Protein AF-A0A6V7H309-F1 (afdb_monomer_lite)

Organism: NCBI:txid395501

Structure (mmCIF, N/CA/C/O backbone):
data_AF-A0A6V7H309-F1
#
_entry.id   AF-A0A6V7H309-F1
#
loop_
_atom_site.group_PDB
_atom_site.id
_atom_site.type_symbol
_atom_site.label_atom_id
_atom_site.label_alt_id
_atom_site.label_comp_id
_atom_site.label_asym_id
_atom_site.label_entity_id
_atom_site.label_seq_id
_atom_site.pdbx_PDB_ins_code
_atom_site.Cartn_x
_atom_site.Cartn_y
_atom_site.Cartn_z
_atom_site.occupancy
_atom_site.B_iso_or_equiv
_atom_site.auth_seq_id
_atom_site.auth_comp_id
_atom_site.auth_asym_id
_atom_site.auth_atom_id
_atom_site.pdbx_PDB_model_num
ATOM 1 N N . PHE A 1 1 ? 20.036 13.514 -54.370 1.00 60.44 1 PHE A N 1
ATOM 2 C CA . PHE A 1 1 ? 20.974 14.258 -55.240 1.00 60.44 1 PHE A CA 1
ATOM 3 C C . PHE A 1 1 ? 22.332 14.553 -54.588 1.00 60.44 1 PHE A C 1
ATOM 5 O O . PHE A 1 1 ? 23.313 13.973 -55.030 1.00 60.44 1 PHE A O 1
ATOM 12 N N . ARG A 1 2 ? 22.436 15.350 -53.506 1.00 69.00 2 ARG A N 1
ATOM 13 C CA . ARG A 1 2 ? 23.743 15.706 -52.884 1.00 69.00 2 ARG A CA 1
ATOM 14 C C . ARG A 1 2 ? 24.614 14.514 -52.443 1.00 69.00 2 ARG A C 1
ATOM 16 O O . ARG A 1 2 ? 25.827 14.565 -52.598 1.00 69.00 2 ARG A O 1
ATOM 23 N N . VAL A 1 3 ? 24.010 13.443 -51.922 1.00 71.19 3 VAL A N 1
ATOM 24 C CA . VAL A 1 3 ? 24.738 12.233 -51.481 1.00 71.19 3 VAL A CA 1
ATOM 25 C C . VAL A 1 3 ? 25.341 11.461 -52.661 1.00 71.19 3 VAL A C 1
ATOM 27 O O . VAL A 1 3 ? 26.469 10.991 -52.573 1.00 71.19 3 VAL A O 1
ATOM 30 N N . PHE A 1 4 ? 24.613 11.379 -53.776 1.00 74.81 4 PHE A N 1
ATOM 31 C CA . PHE A 1 4 ? 25.066 10.703 -54.994 1.00 74.81 4 PHE A CA 1
ATOM 32 C C . PHE A 1 4 ? 26.250 11.436 -55.633 1.00 74.81 4 PHE A C 1
ATOM 34 O O . PHE A 1 4 ? 27.271 10.822 -55.920 1.00 74.81 4 PHE A O 1
ATOM 41 N N . VAL A 1 5 ? 26.149 12.765 -55.751 1.00 80.38 5 VAL A N 1
ATOM 42 C CA . VAL A 1 5 ? 27.232 13.609 -56.276 1.00 80.38 5 VAL A CA 1
ATOM 43 C C . VAL A 1 5 ? 28.487 13.484 -55.411 1.00 80.38 5 VAL A C 1
ATOM 45 O O . VAL A 1 5 ? 29.554 13.208 -55.941 1.00 80.38 5 VAL A O 1
ATOM 48 N N . ARG A 1 6 ? 28.360 13.576 -54.077 1.00 78.62 6 ARG A N 1
ATOM 49 C CA . ARG A 1 6 ? 29.501 13.406 -53.158 1.00 78.62 6 ARG A CA 1
ATOM 50 C C . ARG A 1 6 ? 30.182 12.049 -53.313 1.00 78.62 6 ARG A C 1
ATOM 52 O O . ARG A 1 6 ? 31.403 12.003 -53.371 1.00 78.62 6 ARG A O 1
ATOM 59 N N . LYS A 1 7 ? 29.401 10.968 -53.404 1.00 81.75 7 LYS A N 1
ATOM 60 C CA . LYS A 1 7 ? 29.935 9.613 -53.576 1.00 81.75 7 LYS A CA 1
ATOM 61 C C . LYS A 1 7 ? 30.723 9.482 -54.882 1.00 81.75 7 LYS A C 1
ATOM 63 O O . LYS A 1 7 ? 31.825 8.943 -54.872 1.00 81.75 7 LYS A O 1
ATOM 68 N N . ASN A 1 8 ? 30.193 10.011 -55.982 1.00 84.12 8 ASN A N 1
ATOM 69 C CA . ASN A 1 8 ? 30.884 9.961 -57.268 1.00 84.12 8 ASN A CA 1
ATOM 70 C C . ASN A 1 8 ? 32.160 10.809 -57.258 1.00 84.12 8 ASN A C 1
ATOM 72 O O . ASN A 1 8 ? 33.195 10.331 -57.700 1.00 84.12 8 ASN A O 1
ATOM 76 N N . THR A 1 9 ? 32.135 12.011 -56.675 1.00 87.50 9 THR A N 1
ATOM 77 C CA . THR A 1 9 ? 33.344 12.837 -56.528 1.00 87.50 9 THR A CA 1
ATOM 78 C C . THR A 1 9 ? 34.428 12.130 -55.712 1.00 87.50 9 THR A C 1
ATOM 80 O O . THR A 1 9 ? 35.600 12.204 -56.067 1.00 87.50 9 THR A O 1
ATOM 83 N N . THR A 1 10 ? 34.062 11.420 -54.640 1.00 86.50 10 THR A N 1
ATOM 84 C CA . THR A 1 10 ? 35.040 10.663 -53.842 1.00 86.50 10 THR A CA 1
ATOM 85 C C . THR A 1 10 ? 35.621 9.464 -54.583 1.00 86.50 10 THR A C 1
ATOM 87 O O . THR A 1 10 ? 36.799 9.183 -54.407 1.00 86.50 10 THR A O 1
ATOM 90 N N . ILE A 1 11 ? 34.824 8.778 -55.411 1.00 90.25 11 ILE A N 1
ATOM 91 C CA . ILE A 1 11 ? 35.303 7.648 -56.222 1.00 90.25 11 ILE A CA 1
ATOM 92 C C . ILE A 1 11 ? 36.305 8.148 -57.261 1.00 90.25 11 ILE A C 1
ATOM 94 O O . ILE A 1 11 ? 37.428 7.666 -57.292 1.00 90.25 11 ILE A O 1
ATOM 98 N N . MET A 1 12 ? 35.937 9.183 -58.019 1.00 91.56 12 MET A N 1
ATOM 99 C CA . MET A 1 12 ? 36.809 9.762 -59.045 1.00 91.56 12 MET A CA 1
ATOM 100 C C . MET A 1 12 ? 38.125 10.281 -58.451 1.00 91.56 12 MET A C 1
ATOM 102 O O . MET A 1 12 ? 39.183 10.108 -59.041 1.00 91.56 12 MET A O 1
ATOM 106 N N . ARG A 1 13 ? 38.085 10.889 -57.256 1.00 92.75 13 ARG A N 1
ATOM 107 C CA . ARG A 1 13 ? 39.305 11.322 -56.560 1.00 92.75 13 ARG A CA 1
ATOM 108 C C . ARG A 1 13 ? 40.204 10.140 -56.184 1.00 92.75 13 ARG A C 1
ATOM 110 O O . ARG A 1 13 ? 41.407 10.238 -56.372 1.00 92.75 13 ARG A O 1
ATOM 117 N N . ALA A 1 14 ? 39.627 9.057 -55.667 1.00 90.75 14 ALA A N 1
ATOM 118 C CA . ALA A 1 14 ? 40.389 7.864 -55.310 1.00 90.75 14 ALA A CA 1
ATOM 119 C C . ALA A 1 14 ? 41.013 7.186 -56.542 1.00 90.75 14 ALA A C 1
ATOM 121 O O . ALA A 1 14 ? 42.128 6.691 -56.458 1.00 90.75 14 ALA A O 1
ATOM 122 N N . GLU A 1 15 ? 40.315 7.186 -57.682 1.00 92.44 15 GLU A N 1
ATOM 123 C CA . GLU A 1 15 ? 40.843 6.664 -58.951 1.00 92.44 15 GLU A CA 1
ATOM 124 C C . GLU A 1 15 ? 42.018 7.502 -59.471 1.00 92.44 15 GLU A C 1
ATOM 126 O O . GLU A 1 15 ? 43.024 6.944 -59.895 1.00 92.44 15 GLU A O 1
ATOM 131 N N . ILE A 1 16 ? 41.928 8.835 -59.397 1.00 94.00 16 ILE A N 1
ATOM 132 C CA . ILE A 1 16 ? 43.041 9.722 -59.771 1.00 94.00 16 IL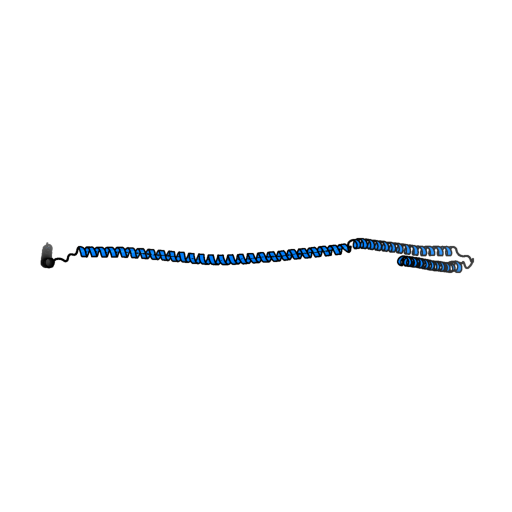E A CA 1
ATOM 133 C C . ILE A 1 16 ? 44.259 9.469 -58.874 1.00 94.00 16 ILE A C 1
ATOM 135 O O . ILE A 1 16 ? 45.354 9.274 -59.389 1.00 94.00 16 ILE A O 1
ATOM 139 N N . GLU A 1 17 ? 44.061 9.405 -57.555 1.00 92.12 17 GLU A N 1
ATOM 140 C CA . GLU A 1 17 ? 45.136 9.139 -56.588 1.00 92.12 17 GLU A CA 1
ATOM 141 C C . GLU A 1 17 ? 45.799 7.770 -56.832 1.00 92.12 17 GLU A C 1
ATOM 143 O O . GLU A 1 17 ? 47.019 7.645 -56.776 1.00 92.12 17 GLU A O 1
ATOM 148 N N . GLU A 1 18 ? 45.018 6.741 -57.176 1.00 91.88 18 GLU A N 1
ATOM 149 C CA . GLU A 1 18 ? 45.552 5.422 -57.537 1.00 91.88 18 GLU A CA 1
ATOM 150 C C . GLU A 1 18 ? 46.419 5.471 -58.805 1.00 91.88 18 GLU A C 1
ATOM 152 O O . GLU A 1 18 ? 47.484 4.852 -58.859 1.00 91.88 18 GLU A O 1
ATOM 157 N N . ILE A 1 19 ? 45.973 6.211 -59.824 1.00 93.56 19 ILE A N 1
ATOM 158 C CA . ILE A 1 19 ? 46.716 6.386 -61.075 1.00 93.56 19 ILE A CA 1
ATOM 159 C C . ILE A 1 19 ? 48.018 7.152 -60.822 1.00 93.56 19 ILE A C 1
ATOM 161 O O . ILE A 1 19 ? 49.057 6.748 -61.340 1.00 93.56 19 ILE A O 1
ATOM 165 N N . GLU A 1 20 ? 47.985 8.214 -60.017 1.00 94.00 20 GLU A N 1
ATOM 166 C CA . GLU A 1 20 ? 49.172 8.994 -59.644 1.00 94.00 20 GLU A CA 1
ATOM 167 C C . GLU A 1 20 ? 50.211 8.128 -58.921 1.00 94.00 20 GLU A C 1
ATOM 169 O O . GLU A 1 20 ? 51.381 8.126 -59.307 1.00 94.00 20 GLU A O 1
ATOM 174 N N . ILE A 1 21 ? 49.779 7.326 -57.941 1.00 90.25 21 ILE A N 1
ATOM 175 C CA . ILE A 1 21 ? 50.656 6.381 -57.235 1.00 90.25 21 ILE A CA 1
ATOM 176 C C . ILE A 1 21 ? 51.258 5.377 -58.220 1.00 90.25 21 ILE A C 1
ATOM 178 O O . ILE A 1 21 ? 52.469 5.174 -58.224 1.00 90.25 21 ILE A O 1
ATOM 182 N N . ARG A 1 22 ? 50.442 4.793 -59.106 1.00 90.94 22 ARG A N 1
ATOM 183 C CA . ARG A 1 22 ? 50.919 3.815 -60.094 1.00 90.94 22 ARG A CA 1
ATOM 184 C C . ARG A 1 22 ? 51.949 4.416 -61.050 1.00 90.94 22 ARG A C 1
ATOM 186 O O . ARG A 1 22 ? 52.911 3.742 -61.405 1.00 90.94 22 ARG A O 1
ATOM 193 N N . ILE A 1 23 ? 51.746 5.658 -61.489 1.00 93.31 23 ILE A N 1
ATOM 194 C CA . ILE A 1 23 ? 52.705 6.361 -62.348 1.00 93.31 23 ILE A CA 1
ATOM 195 C C . ILE A 1 23 ? 54.030 6.559 -61.604 1.00 93.31 23 ILE A C 1
ATOM 197 O O . ILE A 1 23 ? 55.074 6.274 -62.188 1.00 93.31 23 ILE A O 1
ATOM 201 N N . SER A 1 24 ? 53.991 6.985 -60.335 1.00 93.62 24 SER A N 1
ATOM 202 C CA . SER A 1 24 ? 55.195 7.136 -59.503 1.00 93.62 24 SER A CA 1
ATOM 203 C C . SER A 1 24 ? 55.935 5.808 -59.341 1.00 93.62 24 SER A C 1
ATOM 205 O O . SER A 1 24 ? 57.115 5.731 -59.656 1.00 93.62 24 SER A O 1
ATOM 207 N N . GLU A 1 25 ? 55.235 4.734 -58.963 1.00 88.25 25 GLU A N 1
ATOM 208 C CA . GLU A 1 25 ? 55.833 3.406 -58.751 1.00 88.25 25 GLU A CA 1
ATOM 209 C C . GLU A 1 25 ? 56.483 2.845 -60.026 1.00 88.25 25 GLU A C 1
ATOM 211 O O . GLU A 1 25 ? 57.574 2.274 -59.981 1.00 88.25 25 GLU A O 1
ATOM 216 N N . VAL A 1 26 ? 55.830 3.010 -61.183 1.00 90.00 26 VAL A N 1
ATOM 217 C CA . VAL A 1 26 ? 56.379 2.585 -62.481 1.00 90.00 26 VAL A CA 1
ATOM 218 C C . VAL A 1 26 ? 57.597 3.421 -62.858 1.00 90.00 26 VAL A C 1
ATOM 220 O O . VAL A 1 26 ? 58.558 2.884 -63.408 1.00 90.00 26 VAL A O 1
ATOM 223 N N . HIS A 1 27 ? 57.564 4.723 -62.581 1.00 93.75 27 HIS A N 1
ATOM 224 C CA . HIS A 1 27 ? 58.679 5.612 -62.863 1.00 93.75 27 HIS A CA 1
ATOM 225 C C . HIS A 1 27 ? 59.898 5.280 -61.998 1.00 93.75 27 HIS A C 1
ATOM 227 O O . HIS A 1 27 ? 60.975 5.092 -62.557 1.00 93.75 27 HIS A O 1
ATOM 233 N N . GLU A 1 28 ? 59.708 5.112 -60.688 1.00 90.38 28 GLU A N 1
ATOM 234 C CA . GLU A 1 28 ? 60.744 4.689 -59.738 1.00 90.38 28 GLU A CA 1
ATOM 235 C C . GLU A 1 28 ? 61.339 3.334 -60.144 1.00 90.38 28 GLU A C 1
ATOM 237 O O . GLU A 1 28 ? 62.552 3.208 -60.280 1.00 90.38 28 GLU A O 1
ATOM 242 N N . SER A 1 29 ? 60.490 2.349 -60.463 1.00 87.44 29 SER A N 1
ATOM 243 C CA . SER A 1 29 ? 60.946 1.023 -60.914 1.00 87.44 29 SER A CA 1
ATOM 244 C C . SER A 1 29 ? 61.747 1.090 -62.220 1.00 87.44 29 SER A C 1
ATOM 246 O O . SER A 1 29 ? 62.648 0.282 -62.443 1.00 87.44 29 SER A O 1
ATOM 248 N N . ARG A 1 30 ? 61.411 2.029 -63.117 1.00 89.88 30 ARG A N 1
ATOM 249 C CA . ARG A 1 30 ? 62.151 2.244 -64.367 1.00 89.88 30 ARG A CA 1
ATOM 250 C C . ARG A 1 30 ? 63.528 2.837 -64.090 1.00 89.88 30 ARG A C 1
ATOM 252 O O . ARG A 1 30 ? 64.497 2.362 -64.668 1.00 89.88 30 ARG A O 1
ATOM 259 N N . GLU A 1 31 ? 63.609 3.857 -63.241 1.00 91.88 31 GLU A N 1
ATOM 260 C CA . GLU A 1 31 ? 64.881 4.493 -62.879 1.00 91.88 31 GLU A CA 1
ATOM 261 C C . GLU A 1 31 ? 65.807 3.521 -62.140 1.00 91.88 31 GLU A C 1
ATOM 263 O O . GLU A 1 31 ? 66.992 3.443 -62.456 1.00 91.88 31 GLU A O 1
ATOM 268 N N . GLU A 1 32 ? 65.259 2.716 -61.227 1.00 88.88 32 GLU A N 1
ATOM 269 C CA . GLU A 1 32 ? 65.993 1.659 -60.526 1.00 88.88 32 GLU A CA 1
ATOM 270 C C . GLU A 1 32 ? 66.528 0.610 -61.513 1.00 88.88 32 GLU A C 1
ATOM 272 O O . GLU A 1 32 ? 67.705 0.257 -61.469 1.00 88.88 32 GLU A O 1
ATOM 277 N N . PHE A 1 33 ? 65.713 0.183 -62.486 1.00 89.44 33 PHE A N 1
ATOM 278 C CA . PHE A 1 33 ? 66.155 -0.737 -63.537 1.00 89.44 33 PHE A CA 1
ATOM 279 C C . PHE A 1 33 ? 67.253 -0.136 -64.429 1.00 89.44 33 PHE A C 1
ATOM 281 O O . PHE A 1 33 ? 68.248 -0.798 -64.734 1.00 89.44 33 PHE A O 1
ATOM 288 N N . GLU A 1 34 ? 67.085 1.113 -64.867 1.00 89.00 34 GLU A N 1
ATOM 289 C CA . GLU A 1 34 ? 68.082 1.819 -65.676 1.00 89.00 34 GLU A CA 1
ATOM 290 C C . GLU A 1 34 ? 69.411 1.942 -64.916 1.00 89.00 34 GLU A C 1
ATOM 292 O O . GLU A 1 34 ? 70.467 1.626 -65.468 1.00 89.00 34 GLU A O 1
ATOM 297 N N . SER A 1 35 ? 69.368 2.298 -63.631 1.00 88.56 35 SER A N 1
ATOM 298 C CA . SER A 1 35 ? 70.558 2.378 -62.784 1.00 88.56 35 SER A CA 1
ATOM 299 C C . SER A 1 35 ? 71.205 1.001 -62.587 1.00 88.56 35 SER A C 1
ATOM 301 O O . SER A 1 35 ? 72.324 0.765 -63.046 1.00 88.56 35 SER A O 1
ATOM 303 N N . GLU A 1 36 ? 70.502 0.050 -61.972 1.00 85.81 36 GLU A N 1
ATOM 304 C CA . GLU A 1 36 ? 71.091 -1.206 -61.492 1.00 85.81 36 GLU A CA 1
ATOM 305 C C . GLU A 1 36 ? 71.416 -2.214 -62.604 1.00 85.81 36 GLU A C 1
ATOM 307 O O . GLU A 1 36 ? 72.359 -3.003 -62.487 1.00 85.81 36 GLU A O 1
ATOM 312 N N . VAL A 1 37 ? 70.630 -2.224 -63.685 1.00 85.94 37 VAL A N 1
ATOM 313 C CA . VAL A 1 37 ? 70.738 -3.237 -64.746 1.00 85.94 37 VAL A CA 1
ATOM 314 C C . VAL A 1 37 ? 71.408 -2.674 -65.995 1.00 85.94 37 VAL A C 1
ATOM 316 O O . VAL A 1 37 ? 72.263 -3.347 -66.573 1.00 85.94 37 VAL A O 1
ATOM 319 N N . VAL A 1 38 ? 71.048 -1.459 -66.418 1.00 84.56 38 VAL A N 1
ATOM 320 C CA . VAL A 1 38 ? 71.543 -0.883 -67.681 1.00 84.56 38 VAL A CA 1
ATOM 321 C C . VAL A 1 38 ? 72.872 -0.154 -67.498 1.00 84.56 38 VAL A C 1
ATOM 323 O O . VAL A 1 38 ? 73.733 -0.281 -68.365 1.00 84.56 38 VAL A O 1
ATOM 326 N N . THR A 1 39 ? 73.072 0.576 -66.395 1.00 84.44 39 THR A N 1
ATOM 327 C CA . THR A 1 39 ? 74.346 1.280 -66.153 1.00 84.44 39 THR A CA 1
ATOM 328 C C . THR A 1 39 ? 75.341 0.446 -65.346 1.00 84.44 39 THR A C 1
ATOM 330 O O . THR A 1 39 ? 76.475 0.264 -65.783 1.00 84.44 39 THR A O 1
ATOM 333 N N . GLU A 1 40 ? 74.922 -0.129 -64.216 1.00 83.69 40 GLU A N 1
ATOM 334 C CA . GLU A 1 40 ? 75.802 -0.896 -63.318 1.00 83.69 40 GLU A CA 1
ATOM 335 C C . GLU A 1 40 ? 75.889 -2.391 -63.667 1.00 83.69 40 GLU A C 1
ATOM 337 O O . GLU A 1 40 ? 76.810 -3.091 -63.238 1.00 83.69 40 GLU A O 1
ATOM 342 N N . GLY A 1 41 ? 74.927 -2.904 -64.440 1.00 81.88 41 GLY A N 1
ATOM 343 C CA . GLY A 1 41 ? 74.818 -4.323 -64.786 1.00 81.88 41 GLY A CA 1
ATOM 344 C C . GLY A 1 41 ? 75.608 -4.752 -66.026 1.00 81.88 41 GLY A C 1
ATOM 345 O O . GLY A 1 41 ? 75.575 -5.935 -66.390 1.00 81.88 41 GLY A O 1
ATOM 346 N N . VAL A 1 42 ? 76.304 -3.816 -66.678 1.00 84.50 42 VAL A N 1
ATOM 347 C CA . VAL A 1 42 ? 77.125 -4.059 -67.869 1.00 84.50 42 VAL A CA 1
ATOM 348 C C . VAL A 1 42 ? 78.506 -4.556 -67.463 1.00 84.50 42 VAL A C 1
ATOM 350 O O . VAL A 1 42 ? 79.189 -3.949 -66.643 1.00 84.50 42 VAL A O 1
ATOM 353 N N . ASP A 1 43 ? 78.940 -5.659 -68.065 1.00 79.81 43 ASP A N 1
ATOM 354 C CA . ASP A 1 43 ? 80.295 -6.167 -67.888 1.00 79.81 43 ASP A CA 1
ATOM 355 C C . ASP A 1 43 ? 81.317 -5.174 -68.486 1.00 79.81 43 ASP A C 1
ATOM 357 O O . ASP A 1 43 ? 81.261 -4.909 -69.694 1.00 79.81 43 ASP A O 1
ATOM 361 N N . PRO A 1 44 ? 82.270 -4.645 -67.690 1.00 77.12 44 PRO A N 1
ATOM 362 C CA . PRO A 1 44 ? 83.255 -3.664 -68.149 1.00 77.12 44 PRO A CA 1
ATOM 363 C C . PRO A 1 44 ? 84.109 -4.130 -69.335 1.00 77.12 44 PRO A C 1
ATOM 365 O O . PRO A 1 44 ? 84.668 -3.299 -70.047 1.00 77.12 44 PRO A O 1
ATOM 368 N N . ILE A 1 45 ? 84.236 -5.447 -69.537 1.00 74.31 45 ILE A N 1
ATOM 369 C CA . ILE A 1 45 ? 85.086 -6.033 -70.581 1.00 74.31 45 ILE A CA 1
ATOM 370 C C . ILE A 1 45 ? 84.289 -6.298 -71.862 1.00 74.31 45 ILE A C 1
ATOM 372 O O . ILE A 1 45 ? 84.761 -5.996 -72.958 1.00 74.31 45 ILE A O 1
ATOM 376 N N . THR A 1 46 ? 83.089 -6.877 -71.751 1.00 78.50 46 THR A N 1
ATOM 377 C CA . THR A 1 46 ? 82.289 -7.279 -72.922 1.00 78.50 46 THR A CA 1
ATOM 378 C C . THR A 1 46 ? 81.251 -6.246 -73.353 1.00 78.50 46 THR A C 1
ATOM 380 O O . THR A 1 46 ? 80.698 -6.372 -74.447 1.00 78.50 46 THR A O 1
ATOM 383 N N . GLY A 1 47 ? 80.968 -5.239 -72.519 1.00 78.31 47 GLY A N 1
ATOM 384 C CA . GLY A 1 47 ? 79.957 -4.214 -72.783 1.00 78.31 47 GLY A CA 1
ATOM 385 C C . GLY A 1 47 ? 78.526 -4.760 -72.844 1.00 78.31 47 GLY A C 1
ATOM 386 O O . GLY A 1 47 ? 77.623 -4.068 -73.310 1.00 78.31 47 GLY A O 1
ATOM 387 N N . LYS A 1 48 ? 78.301 -6.008 -72.407 1.00 84.94 48 LYS A N 1
ATOM 388 C CA . LYS A 1 48 ? 76.991 -6.671 -72.394 1.00 84.94 48 LYS A CA 1
ATOM 389 C C . LYS A 1 48 ? 76.421 -6.707 -70.982 1.00 84.94 48 LYS A C 1
ATOM 391 O O . LYS A 1 48 ? 77.159 -6.855 -70.013 1.00 84.94 48 LYS A O 1
ATOM 396 N N . ILE A 1 49 ? 75.098 -6.628 -70.877 1.00 83.25 49 ILE A N 1
ATOM 397 C CA . ILE A 1 49 ? 74.389 -6.773 -69.602 1.00 83.25 49 ILE A CA 1
ATOM 398 C C . ILE A 1 49 ? 74.460 -8.235 -69.149 1.00 83.25 49 ILE A C 1
ATOM 400 O O . ILE A 1 49 ? 74.144 -9.152 -69.913 1.00 83.25 49 ILE A O 1
ATOM 404 N N . LEU A 1 50 ? 74.856 -8.452 -67.896 1.00 84.56 50 LEU A N 1
ATOM 405 C CA . LEU A 1 50 ? 74.900 -9.781 -67.293 1.00 84.56 50 LEU A CA 1
ATOM 406 C C . LEU A 1 50 ? 73.480 -10.286 -67.007 1.00 84.56 50 LEU A C 1
ATOM 408 O O . LEU A 1 50 ? 72.704 -9.640 -66.304 1.00 84.56 50 LEU A O 1
ATOM 412 N N . ALA A 1 51 ? 73.157 -11.491 -67.482 1.00 85.38 51 ALA A N 1
ATOM 413 C CA . ALA A 1 51 ? 71.845 -12.105 -67.256 1.00 85.38 51 ALA A CA 1
ATOM 414 C C . ALA A 1 51 ? 71.507 -12.264 -65.759 1.00 85.38 51 ALA A C 1
ATOM 416 O O . ALA A 1 51 ? 70.348 -12.136 -65.372 1.00 85.38 51 ALA A O 1
ATOM 417 N N . GLU A 1 52 ? 72.516 -12.482 -64.907 1.00 85.50 52 GLU A N 1
ATOM 418 C CA . GLU A 1 52 ? 72.345 -12.581 -63.452 1.00 85.50 52 GLU A CA 1
ATOM 419 C C . GLU A 1 52 ? 71.812 -11.278 -62.834 1.00 85.50 52 GLU A C 1
ATOM 421 O O . GLU A 1 52 ? 70.986 -11.323 -61.925 1.00 85.50 52 GLU A O 1
ATOM 426 N N . ARG A 1 53 ? 72.231 -10.112 -63.347 1.00 85.50 53 ARG A N 1
ATOM 427 C CA . ARG A 1 53 ? 71.771 -8.803 -62.851 1.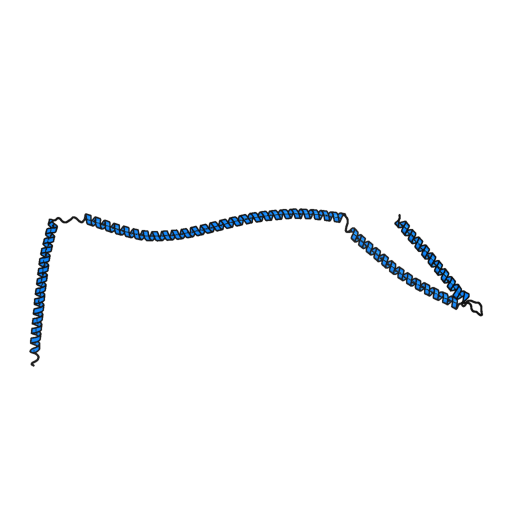00 85.50 53 ARG A CA 1
ATOM 428 C C . ARG A 1 53 ? 70.297 -8.578 -63.167 1.00 85.50 53 ARG A C 1
ATOM 430 O O . ARG A 1 53 ? 69.538 -8.204 -62.280 1.00 85.50 53 ARG A O 1
ATOM 437 N N . VAL A 1 54 ? 69.884 -8.910 -64.391 1.00 87.06 54 VAL A N 1
ATOM 438 C CA . VAL A 1 54 ? 68.473 -8.875 -64.808 1.00 87.06 54 VAL A CA 1
ATOM 439 C C . VAL A 1 54 ? 67.632 -9.829 -63.953 1.00 87.06 54 VAL A C 1
ATOM 441 O O . VAL A 1 54 ? 66.565 -9.458 -63.473 1.00 87.06 54 VAL A O 1
ATOM 444 N N . MET A 1 55 ? 68.118 -11.055 -63.734 1.00 89.00 55 MET A N 1
ATOM 445 C CA . MET A 1 55 ? 67.406 -12.067 -62.950 1.00 89.00 55 MET A CA 1
ATOM 446 C C . MET A 1 55 ? 67.237 -11.639 -61.489 1.00 89.00 55 MET A C 1
ATOM 448 O O . MET A 1 55 ? 66.135 -11.727 -60.955 1.00 89.00 55 MET A O 1
ATOM 452 N N . ARG A 1 56 ? 68.296 -11.104 -60.869 1.00 89.56 56 ARG A N 1
ATOM 453 C CA . ARG A 1 56 ? 68.265 -10.610 -59.488 1.00 89.56 56 ARG A CA 1
ATOM 454 C C . ARG A 1 56 ? 67.289 -9.445 -59.314 1.00 89.56 56 ARG A C 1
ATOM 456 O O . ARG A 1 56 ? 66.524 -9.453 -58.355 1.00 89.56 56 ARG A O 1
ATOM 463 N N . PHE A 1 57 ? 67.279 -8.493 -60.250 1.00 89.56 57 PHE A N 1
ATOM 464 C CA . PHE A 1 57 ? 66.323 -7.384 -60.240 1.00 89.56 57 PHE A CA 1
ATOM 465 C C . PHE A 1 57 ? 64.875 -7.891 -60.308 1.00 89.56 57 PHE A C 1
ATOM 467 O O . PHE A 1 57 ? 64.036 -7.504 -59.499 1.00 89.56 57 PHE A O 1
ATOM 474 N N . ILE A 1 58 ? 64.581 -8.824 -61.223 1.00 89.44 58 ILE A N 1
ATOM 475 C CA . ILE A 1 58 ? 63.239 -9.414 -61.350 1.00 89.44 58 ILE A CA 1
ATOM 476 C C . ILE A 1 58 ? 62.839 -10.165 -60.072 1.00 89.44 58 ILE A C 1
ATOM 478 O O . ILE A 1 58 ? 61.696 -10.053 -59.629 1.00 89.44 58 ILE A O 1
ATOM 482 N N . GLU A 1 59 ? 63.751 -10.926 -59.463 1.00 92.31 59 GLU A N 1
ATOM 483 C CA . GLU A 1 59 ? 63.484 -11.641 -58.211 1.00 92.31 59 GLU A CA 1
ATOM 484 C C . GLU A 1 59 ? 63.166 -10.693 -57.051 1.00 92.31 59 GLU A C 1
ATOM 486 O O . GLU A 1 59 ? 62.211 -10.935 -56.307 1.00 92.31 59 GLU A O 1
ATOM 491 N N . GLU A 1 60 ? 63.929 -9.611 -56.899 1.00 90.19 60 GLU A N 1
ATOM 492 C CA . GLU A 1 60 ? 63.714 -8.636 -55.829 1.00 90.19 60 GLU A CA 1
ATOM 493 C C . GLU A 1 60 ? 62.432 -7.824 -56.058 1.00 90.19 60 GLU A C 1
ATOM 495 O O . GLU A 1 60 ? 61.619 -7.671 -55.140 1.00 90.19 60 GLU A O 1
ATOM 500 N N . TRP A 1 61 ? 62.157 -7.435 -57.306 1.00 89.25 61 TRP A N 1
ATOM 501 C CA . TRP A 1 61 ? 60.892 -6.812 -57.694 1.00 89.25 61 TRP A CA 1
ATOM 502 C C . TRP A 1 61 ? 59.692 -7.718 -57.375 1.00 89.25 61 TRP A C 1
ATOM 504 O O . TRP A 1 61 ? 58.718 -7.279 -56.755 1.00 89.25 61 TRP A O 1
ATOM 514 N N . LEU A 1 62 ? 59.772 -9.016 -57.698 1.00 91.69 62 LEU A N 1
ATOM 515 C CA . LEU A 1 62 ? 58.731 -9.995 -57.363 1.00 91.69 62 LEU A CA 1
ATOM 516 C C . LEU A 1 62 ? 58.552 -10.167 -55.845 1.00 91.69 62 LEU A C 1
ATOM 518 O O . LEU A 1 62 ? 57.418 -10.309 -55.373 1.00 91.69 62 LEU A O 1
ATOM 522 N N . ARG A 1 63 ? 59.635 -10.139 -55.057 1.00 93.81 63 ARG A N 1
ATOM 523 C CA . ARG A 1 63 ? 59.568 -10.189 -53.583 1.00 93.81 63 ARG A CA 1
ATOM 524 C C . ARG A 1 63 ? 58.901 -8.948 -52.999 1.00 93.81 63 ARG A C 1
ATOM 526 O O . ARG A 1 63 ? 58.031 -9.080 -52.127 1.00 93.81 63 ARG A O 1
ATOM 533 N N . SER A 1 64 ? 59.260 -7.764 -53.489 1.00 90.00 64 SER A N 1
ATOM 534 C CA . SER A 1 64 ? 58.646 -6.496 -53.088 1.00 90.00 64 SER A CA 1
ATOM 535 C C . SER A 1 64 ? 57.150 -6.480 -53.427 1.00 90.00 64 SER A C 1
ATOM 537 O O . SER A 1 64 ? 56.307 -6.282 -52.541 1.00 90.00 64 SER A O 1
ATOM 539 N N . ALA A 1 65 ? 56.795 -6.852 -54.662 1.00 89.88 65 ALA A N 1
ATOM 540 C CA . ALA A 1 65 ? 55.411 -6.974 -55.114 1.00 89.88 65 ALA A CA 1
ATOM 541 C C . ALA A 1 65 ? 54.602 -7.962 -54.254 1.00 89.88 65 ALA A C 1
ATOM 543 O O . ALA A 1 65 ? 53.481 -7.659 -53.834 1.00 89.88 65 ALA A O 1
ATOM 544 N N . ASN A 1 66 ? 55.171 -9.124 -53.913 1.00 93.56 66 ASN A N 1
ATOM 545 C CA . ASN A 1 66 ? 54.516 -10.089 -53.027 1.00 93.56 66 ASN A CA 1
ATOM 546 C C . ASN A 1 66 ? 54.306 -9.513 -51.614 1.00 93.56 66 ASN A C 1
ATOM 548 O O . ASN A 1 66 ? 53.235 -9.675 -51.028 1.00 93.56 66 ASN A O 1
ATOM 552 N N . THR A 1 67 ? 55.277 -8.776 -51.072 1.00 93.75 67 THR A N 1
ATOM 553 C CA . THR A 1 67 ? 55.162 -8.126 -49.754 1.00 93.75 67 THR A CA 1
ATOM 554 C C . THR A 1 67 ? 54.033 -7.092 -49.726 1.00 93.75 67 THR A C 1
ATOM 556 O O . THR A 1 67 ? 53.235 -7.047 -48.780 1.00 93.75 67 THR A O 1
ATOM 559 N N . ILE A 1 68 ? 53.916 -6.282 -50.779 1.00 90.06 68 ILE A N 1
ATOM 560 C CA . ILE A 1 68 ? 52.821 -5.321 -50.954 1.00 90.06 68 ILE A CA 1
ATOM 561 C C . ILE A 1 68 ? 51.484 -6.060 -51.077 1.00 90.06 68 ILE A C 1
ATOM 563 O O . ILE A 1 68 ? 50.523 -5.712 -50.385 1.00 90.06 68 ILE A O 1
ATOM 567 N N . LEU A 1 69 ? 51.428 -7.136 -51.865 1.00 93.56 69 LEU A N 1
ATOM 568 C CA . LEU A 1 69 ? 50.228 -7.952 -52.033 1.00 93.56 69 LEU A CA 1
ATOM 569 C C . LEU A 1 69 ? 49.726 -8.526 -50.700 1.00 93.56 69 LEU A C 1
ATOM 571 O O . LEU A 1 69 ? 48.530 -8.435 -50.408 1.00 93.56 69 LEU A O 1
ATOM 575 N N . GLN A 1 70 ? 50.606 -9.084 -49.862 1.00 95.00 70 GLN A N 1
ATOM 576 C CA . GLN A 1 70 ? 50.210 -9.601 -48.545 1.00 95.00 70 GLN A CA 1
ATOM 577 C C . GLN A 1 70 ? 49.670 -8.488 -47.637 1.00 95.00 70 GLN A C 1
ATOM 579 O O . GLN A 1 70 ? 48.640 -8.658 -46.976 1.00 95.00 70 GLN A O 1
ATOM 584 N N . ARG A 1 71 ? 50.305 -7.311 -47.659 1.00 94.56 71 ARG A N 1
ATOM 585 C CA . ARG A 1 71 ? 49.854 -6.130 -46.908 1.00 94.56 71 ARG A CA 1
ATOM 586 C C . ARG A 1 71 ? 48.466 -5.671 -47.356 1.00 94.56 71 ARG A C 1
ATOM 588 O O . ARG A 1 71 ? 47.601 -5.411 -46.516 1.00 94.56 71 ARG A O 1
ATOM 595 N N . LEU A 1 72 ? 48.231 -5.603 -48.667 1.00 92.62 72 LEU A N 1
ATOM 596 C CA . LEU A 1 72 ? 46.935 -5.245 -49.245 1.00 92.62 72 LEU A CA 1
ATOM 597 C C . LEU A 1 72 ? 45.861 -6.282 -48.904 1.00 92.62 72 LEU A C 1
ATOM 599 O O . LEU A 1 72 ? 44.752 -5.905 -48.522 1.00 92.62 72 LEU A O 1
ATOM 603 N N . ARG A 1 73 ? 46.184 -7.580 -48.952 1.00 95.75 73 ARG A N 1
ATOM 604 C CA . ARG A 1 73 ? 45.270 -8.661 -48.545 1.00 95.75 73 ARG A CA 1
ATOM 605 C C . ARG A 1 73 ? 44.831 -8.520 -47.091 1.00 95.75 73 ARG A C 1
ATOM 607 O O . ARG A 1 73 ? 43.629 -8.596 -46.822 1.00 95.75 73 ARG A O 1
ATOM 614 N N . LEU A 1 74 ? 45.769 -8.259 -46.178 1.00 95.94 74 LEU A N 1
ATOM 615 C CA . LEU A 1 74 ? 45.469 -8.054 -44.760 1.00 95.94 74 LEU A CA 1
ATOM 616 C C . LEU A 1 74 ? 44.577 -6.824 -44.549 1.00 95.94 74 LEU A C 1
ATOM 618 O O . LEU A 1 74 ? 43.521 -6.934 -43.926 1.00 95.94 74 LEU A O 1
ATOM 622 N N . LYS A 1 75 ? 44.941 -5.673 -45.135 1.00 95.69 75 LYS A N 1
ATOM 623 C CA . LYS A 1 75 ? 44.117 -4.451 -45.079 1.00 95.69 75 LYS A CA 1
ATOM 624 C C . LYS A 1 75 ? 42.705 -4.703 -45.610 1.00 95.69 75 LYS A C 1
ATOM 626 O O . LYS A 1 75 ? 41.724 -4.320 -44.978 1.00 95.69 75 LYS A O 1
ATOM 631 N N . SER A 1 76 ? 42.592 -5.403 -46.736 1.00 95.06 76 SER A N 1
ATOM 632 C CA . SER A 1 76 ? 41.316 -5.750 -47.360 1.00 95.06 76 SER A CA 1
ATOM 633 C C . SER A 1 76 ? 40.448 -6.636 -46.452 1.00 95.06 76 SER A C 1
ATOM 635 O O . SER A 1 76 ? 39.244 -6.402 -46.324 1.00 95.06 76 SER A O 1
ATOM 637 N N . ALA A 1 77 ? 41.041 -7.622 -45.768 1.00 95.94 77 ALA A N 1
ATOM 638 C CA . ALA A 1 77 ? 40.337 -8.468 -44.802 1.00 95.94 77 ALA A CA 1
ATOM 639 C C . ALA A 1 77 ? 39.826 -7.667 -43.592 1.00 95.94 77 ALA A C 1
ATOM 641 O O . ALA A 1 77 ? 38.649 -7.780 -43.234 1.00 95.94 77 ALA A O 1
ATOM 642 N N . THR A 1 78 ? 40.667 -6.801 -43.023 1.00 96.19 78 THR A N 1
ATOM 643 C CA . THR A 1 78 ? 40.307 -5.923 -41.900 1.00 96.19 78 THR A CA 1
ATOM 644 C C . THR A 1 78 ? 39.179 -4.960 -42.275 1.00 96.19 78 THR A C 1
ATOM 646 O O . THR A 1 78 ? 38.178 -4.866 -41.562 1.00 96.19 78 THR A O 1
ATOM 649 N N . THR A 1 79 ? 39.258 -4.305 -43.438 1.00 96.06 79 THR A N 1
ATOM 650 C CA . THR A 1 79 ? 38.200 -3.398 -43.912 1.00 96.06 79 THR A CA 1
ATOM 651 C C . THR A 1 79 ? 36.880 -4.137 -44.145 1.00 96.06 79 THR A C 1
ATOM 653 O O . THR A 1 79 ? 35.824 -3.646 -43.737 1.00 96.06 79 THR A O 1
ATOM 656 N N . ARG A 1 80 ? 36.905 -5.352 -44.716 1.00 96.50 80 ARG A N 1
ATOM 657 C CA . ARG A 1 80 ? 35.695 -6.189 -44.847 1.00 96.50 80 ARG A CA 1
ATOM 658 C C . ARG A 1 80 ? 35.062 -6.507 -43.491 1.00 96.50 80 ARG A C 1
ATOM 660 O O . ARG A 1 80 ? 33.839 -6.428 -43.360 1.00 96.50 80 ARG A O 1
ATOM 667 N N . MET A 1 81 ? 35.872 -6.828 -42.482 1.00 96.75 81 MET A N 1
ATOM 668 C CA . MET A 1 81 ? 35.392 -7.080 -41.122 1.00 96.75 81 MET A CA 1
ATOM 669 C C . MET A 1 81 ? 34.717 -5.837 -40.522 1.00 96.75 81 MET A C 1
ATOM 671 O O . MET A 1 81 ? 33.611 -5.943 -39.986 1.00 96.75 81 MET A O 1
ATOM 675 N N . HIS A 1 82 ? 35.322 -4.654 -40.662 1.00 96.19 82 HIS A N 1
ATOM 676 C CA . HIS A 1 82 ? 34.723 -3.400 -40.192 1.00 96.19 82 HIS A CA 1
ATOM 677 C C . HIS A 1 82 ? 33.395 -3.091 -40.888 1.00 96.19 82 HIS A C 1
ATOM 679 O O . HIS A 1 82 ? 32.421 -2.756 -40.213 1.00 96.19 82 HIS A O 1
ATOM 685 N N . ILE A 1 83 ? 33.317 -3.275 -42.211 1.00 96.19 83 ILE A N 1
ATOM 686 C CA . ILE A 1 83 ? 32.070 -3.102 -42.971 1.00 96.19 83 ILE A CA 1
ATOM 687 C C . ILE A 1 83 ? 30.986 -4.051 -42.450 1.00 96.19 83 ILE A C 1
ATOM 689 O O . ILE A 1 83 ? 29.849 -3.625 -42.238 1.00 96.19 83 ILE A O 1
ATOM 693 N N . ARG A 1 84 ? 31.317 -5.326 -42.206 1.00 96.62 84 ARG A N 1
ATOM 694 C CA . ARG A 1 84 ? 30.367 -6.305 -41.655 1.00 96.62 84 ARG A CA 1
ATOM 695 C C . ARG A 1 84 ? 29.861 -5.881 -40.275 1.00 96.62 84 ARG A C 1
ATOM 697 O O . ARG A 1 84 ? 28.652 -5.897 -40.053 1.00 96.62 84 ARG A O 1
ATOM 704 N N . LYS A 1 85 ? 30.756 -5.450 -39.381 1.00 96.19 85 LYS A N 1
ATOM 705 C CA . LYS A 1 85 ? 30.398 -4.977 -38.034 1.00 96.19 85 LYS A CA 1
ATOM 706 C C . LYS A 1 85 ? 29.496 -3.742 -38.085 1.00 96.19 85 LYS A C 1
ATOM 708 O O . LYS A 1 85 ? 28.473 -3.712 -37.408 1.00 96.19 85 LYS A O 1
ATOM 713 N N . ALA A 1 86 ? 29.827 -2.760 -38.923 1.00 94.38 86 ALA A N 1
ATOM 714 C CA . ALA A 1 86 ? 29.016 -1.556 -39.097 1.00 94.38 86 ALA A CA 1
ATOM 715 C C . ALA A 1 86 ? 27.618 -1.880 -39.651 1.00 94.38 86 ALA A C 1
ATOM 717 O O . ALA A 1 86 ? 26.620 -1.350 -39.166 1.00 94.38 86 ALA A O 1
ATOM 718 N N . ARG A 1 87 ? 27.524 -2.800 -40.622 1.00 94.00 87 ARG A N 1
ATOM 719 C CA . ARG A 1 87 ? 26.235 -3.278 -41.148 1.00 94.00 87 ARG A CA 1
ATOM 720 C C . ARG A 1 87 ? 25.397 -3.975 -40.078 1.00 94.00 87 ARG A C 1
ATOM 722 O O . ARG A 1 87 ? 24.208 -3.695 -39.986 1.00 94.00 87 ARG A O 1
ATOM 729 N N . GLN A 1 88 ? 26.007 -4.830 -39.258 1.00 94.31 88 GLN A N 1
ATOM 730 C CA . GLN A 1 88 ? 25.310 -5.515 -38.168 1.00 94.31 88 GLN A CA 1
ATOM 731 C C . GLN A 1 88 ? 24.797 -4.530 -37.113 1.00 94.31 88 GLN A C 1
ATOM 733 O O . GLN A 1 88 ? 23.642 -4.617 -36.712 1.00 94.31 88 GLN A O 1
ATOM 738 N N . GLN A 1 89 ? 25.616 -3.557 -36.708 1.00 90.38 89 GLN A N 1
ATOM 739 C CA . GLN A 1 89 ? 25.186 -2.505 -35.783 1.00 90.38 89 GLN A CA 1
ATOM 740 C C . GLN A 1 89 ? 24.028 -1.685 -36.358 1.00 90.38 89 GLN A C 1
ATOM 742 O O . GLN A 1 89 ? 23.087 -1.363 -35.641 1.00 90.38 89 GLN A O 1
ATOM 747 N N . LEU A 1 90 ? 24.068 -1.368 -37.654 1.00 87.81 90 LEU A N 1
ATOM 748 C CA . LEU A 1 90 ? 22.992 -0.642 -38.323 1.00 87.81 90 LEU A CA 1
ATOM 749 C C . LEU A 1 90 ? 21.698 -1.465 -38.400 1.00 87.81 90 LEU A C 1
ATOM 751 O O . LEU A 1 90 ? 20.627 -0.895 -38.227 1.00 87.81 90 LEU A O 1
ATOM 755 N N . ALA A 1 91 ? 21.786 -2.780 -38.618 1.00 87.75 91 ALA A N 1
ATOM 756 C CA . ALA A 1 91 ? 20.632 -3.679 -38.570 1.00 87.75 91 ALA A CA 1
ATOM 757 C C . ALA A 1 91 ? 20.027 -3.741 -37.158 1.00 87.75 91 ALA A C 1
ATOM 759 O O . ALA A 1 91 ? 18.850 -3.446 -36.995 1.00 87.75 91 ALA A O 1
ATOM 760 N N . GLN A 1 92 ? 20.854 -3.972 -36.134 1.00 85.38 92 GLN A N 1
ATOM 761 C CA . GLN A 1 92 ? 20.416 -3.976 -34.733 1.00 85.38 92 GLN A CA 1
ATOM 762 C C . GLN A 1 92 ? 19.760 -2.652 -34.334 1.00 85.38 92 GLN A C 1
ATOM 764 O O . GLN A 1 92 ? 18.718 -2.642 -33.691 1.00 85.38 92 GLN A O 1
ATOM 769 N N . ARG A 1 93 ? 20.340 -1.511 -34.731 1.00 82.44 93 ARG A N 1
ATOM 770 C CA . ARG A 1 93 ? 19.751 -0.195 -34.445 1.00 82.44 93 ARG A CA 1
ATOM 771 C C . ARG A 1 93 ? 18.436 0.046 -35.173 1.00 82.44 93 ARG A C 1
ATOM 773 O O . ARG A 1 93 ? 17.601 0.763 -34.636 1.00 82.44 93 ARG A O 1
ATOM 780 N N . LYS A 1 94 ? 18.255 -0.511 -36.371 1.00 79.06 94 LYS A N 1
ATOM 781 C CA . LYS A 1 94 ? 16.970 -0.456 -37.074 1.00 79.06 94 LYS A CA 1
ATOM 782 C C . LYS A 1 94 ? 15.919 -1.289 -36.351 1.00 79.06 94 LYS A C 1
ATOM 784 O O . LYS A 1 94 ? 14.864 -0.750 -36.075 1.00 79.06 94 LYS A O 1
ATOM 789 N N . GLU A 1 95 ? 16.244 -2.517 -35.954 1.00 75.50 95 GLU A N 1
ATOM 790 C CA . GLU A 1 95 ? 15.342 -3.378 -35.172 1.00 75.50 95 GLU A CA 1
ATOM 791 C C . GLU A 1 95 ? 14.969 -2.743 -33.818 1.00 75.50 95 GLU A C 1
ATOM 793 O O . GLU A 1 95 ? 13.801 -2.705 -33.447 1.00 75.50 95 GLU A O 1
ATOM 798 N N . LEU A 1 96 ? 15.942 -2.161 -33.106 1.00 66.75 96 LEU A N 1
ATOM 799 C CA . LEU A 1 96 ? 15.709 -1.420 -31.856 1.00 66.75 96 LEU A CA 1
ATOM 800 C C . LEU A 1 96 ? 14.895 -0.132 -32.073 1.00 66.75 96 LEU A C 1
ATOM 802 O O . LEU A 1 96 ? 14.074 0.225 -31.233 1.00 66.75 96 LEU A O 1
ATOM 806 N N . GLY A 1 97 ? 15.135 0.580 -33.176 1.00 65.38 97 GLY A N 1
ATOM 807 C CA . GLY A 1 97 ? 14.436 1.821 -33.520 1.00 65.38 97 GLY A CA 1
ATOM 808 C C . GLY A 1 97 ? 13.016 1.604 -34.049 1.00 65.38 97 GLY A C 1
ATOM 809 O O . GLY A 1 97 ? 12.177 2.486 -33.908 1.00 65.38 97 GLY A O 1
ATOM 810 N N . GLU A 1 98 ? 12.731 0.437 -34.621 1.00 62.16 98 GLU A N 1
ATOM 811 C CA . GLU A 1 98 ? 11.400 0.032 -35.088 1.00 62.16 98 GLU A CA 1
ATOM 812 C C . GLU A 1 98 ? 10.475 -0.376 -33.924 1.00 62.16 98 GLU A C 1
ATOM 814 O O . GLU A 1 98 ? 9.255 -0.359 -34.074 1.00 62.16 98 GLU A O 1
ATOM 819 N N . LEU A 1 99 ? 11.042 -0.652 -32.741 1.00 60.16 99 LEU A N 1
ATOM 820 C CA . LEU A 1 99 ? 10.300 -1.035 -31.534 1.00 60.16 99 LEU A CA 1
ATOM 821 C C . LEU A 1 99 ? 9.698 0.152 -30.754 1.00 60.16 99 LEU A C 1
ATOM 823 O O . LEU A 1 99 ? 8.798 -0.057 -29.948 1.00 60.16 99 LEU A O 1
ATOM 827 N N . LEU A 1 100 ? 10.179 1.385 -30.960 1.00 67.81 100 LEU A N 1
ATOM 828 C CA . LEU A 1 100 ? 9.616 2.587 -30.328 1.00 67.81 100 LEU A CA 1
ATOM 829 C C . LEU A 1 100 ? 9.093 3.555 -31.385 1.00 67.81 100 LEU A C 1
ATOM 831 O O . LEU A 1 100 ? 9.779 4.486 -31.815 1.00 67.81 100 LEU A O 1
ATOM 835 N N . ARG A 1 101 ? 7.838 3.356 -31.787 1.00 77.19 101 ARG A N 1
ATOM 836 C CA . ARG A 1 101 ? 7.119 4.306 -32.634 1.00 77.19 101 ARG A CA 1
ATOM 837 C C . ARG A 1 101 ? 6.561 5.437 -31.769 1.00 77.19 101 ARG A C 1
ATOM 839 O O . ARG A 1 101 ? 6.209 5.239 -30.612 1.00 77.19 101 ARG A O 1
ATOM 846 N N . ALA A 1 102 ? 6.390 6.627 -32.350 1.00 79.44 102 ALA A N 1
ATOM 847 C CA . ALA A 1 102 ? 5.707 7.749 -31.687 1.00 79.44 102 ALA A CA 1
ATOM 848 C C . ALA A 1 102 ? 4.336 7.347 -31.095 1.00 79.44 102 ALA A C 1
ATOM 850 O O . ALA A 1 102 ? 3.976 7.778 -30.004 1.00 79.44 102 ALA A O 1
ATOM 851 N N . VAL A 1 103 ? 3.630 6.440 -31.778 1.00 83.38 103 VAL A N 1
ATOM 852 C CA . VAL A 1 103 ? 2.344 5.873 -31.343 1.00 83.38 103 VAL A CA 1
ATOM 853 C C . VAL A 1 103 ? 2.458 5.096 -30.026 1.00 83.38 103 VAL A C 1
ATOM 855 O O . VAL A 1 103 ? 1.522 5.112 -29.235 1.00 83.38 103 VAL A O 1
ATOM 858 N N . ASP A 1 104 ? 3.589 4.445 -29.752 1.00 85.06 104 ASP A N 1
ATOM 859 C CA . ASP A 1 104 ? 3.780 3.688 -28.509 1.00 85.06 104 ASP A CA 1
ATOM 860 C C . ASP A 1 104 ? 3.923 4.634 -27.308 1.00 85.06 104 ASP A C 1
ATOM 862 O O . ASP A 1 104 ? 3.397 4.361 -26.230 1.00 85.06 104 ASP A O 1
ATOM 866 N N . PHE A 1 105 ? 4.551 5.798 -27.506 1.00 87.44 105 PHE A N 1
ATOM 867 C CA . PHE A 1 105 ? 4.604 6.851 -26.489 1.00 87.44 105 PHE A CA 1
ATOM 868 C C . PHE A 1 105 ? 3.236 7.488 -26.241 1.00 87.44 105 PHE A C 1
ATOM 870 O O . PHE A 1 105 ? 2.887 7.772 -25.095 1.00 87.44 105 PHE A O 1
ATOM 877 N N . GLU A 1 106 ? 2.446 7.704 -27.294 1.00 90.88 106 GLU A N 1
ATOM 878 C CA . GLU A 1 106 ? 1.069 8.186 -27.156 1.00 90.88 106 GLU A CA 1
ATOM 879 C C . GLU A 1 106 ? 0.193 7.167 -26.428 1.00 90.88 106 GLU A C 1
ATOM 881 O O . GLU A 1 106 ? -0.526 7.539 -25.502 1.00 90.88 106 GLU A O 1
ATOM 886 N N . LYS A 1 107 ? 0.318 5.879 -26.767 1.00 92.56 107 LYS A N 1
ATOM 887 C CA . LYS A 1 107 ? -0.360 4.789 -26.063 1.00 92.56 107 LYS A CA 1
ATOM 888 C C . LYS A 1 107 ? 0.0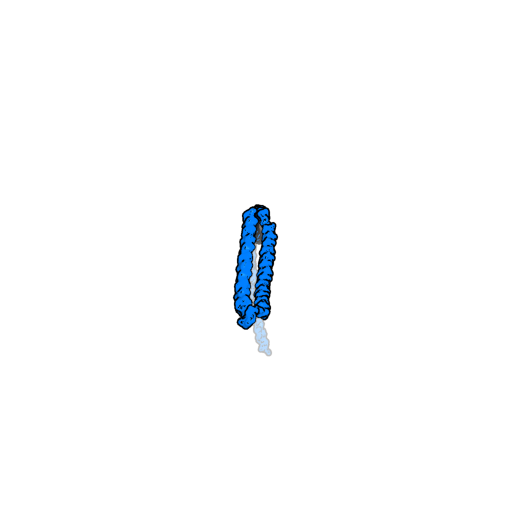08 4.775 -24.580 1.00 92.56 107 LYS A C 1
ATOM 890 O O . LYS A 1 107 ? -0.888 4.770 -23.744 1.00 92.56 107 LYS A O 1
ATOM 895 N N . LEU A 1 108 ? 1.297 4.853 -24.248 1.00 93.44 108 LEU A N 1
ATOM 896 C CA . LEU A 1 108 ? 1.751 4.908 -22.856 1.00 93.44 108 LEU A CA 1
ATOM 897 C C . LEU A 1 108 ? 1.187 6.131 -22.119 1.00 93.44 108 LEU A C 1
ATOM 899 O O . LEU A 1 108 ? 0.824 6.046 -20.948 1.00 93.44 108 LEU A O 1
ATOM 903 N N . LYS A 1 109 ? 1.092 7.277 -22.799 1.00 96.19 109 LYS A N 1
ATOM 904 C CA . LYS A 1 109 ? 0.510 8.493 -22.227 1.00 96.19 109 LYS A CA 1
ATOM 905 C C . LYS A 1 109 ? -0.983 8.326 -21.938 1.00 96.19 109 LYS A C 1
ATOM 907 O O . LYS A 1 109 ? -1.421 8.762 -20.878 1.00 96.19 109 LYS A O 1
ATOM 912 N N . ILE A 1 110 ? -1.733 7.699 -22.845 1.00 96.38 110 ILE A N 1
ATOM 913 C CA . ILE A 1 110 ? -3.159 7.396 -22.655 1.00 96.38 110 ILE A CA 1
ATOM 914 C C . ILE A 1 110 ? -3.333 6.420 -21.491 1.00 96.38 110 ILE A C 1
ATOM 916 O O . ILE A 1 110 ? -4.068 6.721 -20.558 1.00 96.38 110 ILE A O 1
ATOM 920 N N . GLU A 1 111 ? -2.588 5.312 -21.482 1.00 96.81 111 GLU A N 1
ATOM 921 C CA . GLU A 1 111 ? -2.648 4.323 -20.399 1.00 96.81 111 GLU A CA 1
ATOM 922 C C . GLU A 1 111 ? -2.341 4.962 -19.041 1.00 96.81 111 GLU A C 1
ATOM 924 O O . GLU A 1 111 ? -3.065 4.751 -18.073 1.00 96.81 111 GLU A O 1
ATOM 929 N N . ASN A 1 112 ? -1.313 5.809 -18.963 1.00 97.06 112 ASN A N 1
ATOM 930 C CA . ASN A 1 112 ? -0.973 6.509 -17.727 1.00 97.06 112 ASN A CA 1
ATOM 931 C C . ASN A 1 112 ? -2.077 7.490 -17.285 1.00 97.06 112 ASN A C 1
ATOM 933 O O . ASN A 1 112 ? -2.368 7.600 -16.096 1.00 97.06 112 ASN A O 1
ATOM 937 N N . GLN A 1 113 ? -2.728 8.181 -18.227 1.00 97.81 113 GLN A N 1
ATOM 938 C CA . GLN A 1 113 ? -3.884 9.029 -17.919 1.00 97.81 113 GLN A CA 1
ATOM 939 C C . GLN A 1 113 ? -5.072 8.214 -17.394 1.00 97.81 113 GLN A C 1
ATOM 941 O O . GLN A 1 113 ? -5.729 8.645 -16.446 1.00 97.81 113 GLN A O 1
ATOM 946 N N . ASP A 1 114 ? -5.334 7.041 -17.966 1.00 97.62 114 ASP A N 1
ATOM 947 C CA . ASP A 1 114 ? -6.412 6.160 -17.519 1.00 97.62 114 ASP A CA 1
ATOM 948 C C . ASP A 1 114 ? -6.116 5.564 -16.137 1.00 97.62 114 ASP A C 1
ATOM 950 O O . ASP A 1 114 ? -6.986 5.565 -15.263 1.00 97.62 114 ASP A O 1
ATOM 954 N N . TYR A 1 115 ? -4.870 5.153 -15.878 1.00 98.00 115 TYR A N 1
ATOM 955 C CA . TYR A 1 115 ? -4.447 4.715 -14.546 1.00 98.00 115 TYR A CA 1
ATOM 956 C C . TYR A 1 115 ? -4.526 5.835 -13.509 1.00 98.00 115 TYR A C 1
ATOM 958 O O . TYR A 1 115 ? -4.932 5.576 -12.377 1.00 98.00 115 TYR A O 1
ATOM 966 N N . ALA A 1 116 ? -4.185 7.073 -13.874 1.00 97.88 116 ALA A N 1
ATOM 967 C CA . ALA A 1 116 ? -4.304 8.216 -12.974 1.00 97.88 116 ALA A CA 1
ATOM 968 C C . ALA A 1 116 ? -5.766 8.473 -12.571 1.00 97.88 116 ALA A C 1
ATOM 970 O O . ALA A 1 116 ? -6.045 8.643 -11.384 1.00 97.88 116 ALA A O 1
ATOM 971 N N . LYS A 1 117 ? -6.704 8.417 -13.527 1.00 97.75 117 LYS A N 1
ATOM 972 C CA . LYS A 1 117 ? -8.146 8.531 -13.241 1.00 97.75 117 LYS A CA 1
ATOM 973 C C . LYS A 1 117 ? -8.633 7.402 -12.338 1.00 97.75 117 LYS A C 1
ATOM 975 O O . LYS A 1 117 ? -9.288 7.659 -11.333 1.00 97.75 117 LYS A O 1
ATOM 980 N N . LEU A 1 118 ? -8.266 6.158 -12.653 1.00 97.88 118 LEU A N 1
ATOM 981 C CA . LEU A 1 118 ? -8.641 5.001 -11.839 1.00 97.88 118 LEU A CA 1
ATOM 982 C C . LEU A 1 118 ? -8.087 5.116 -10.412 1.00 97.88 118 LEU A C 1
ATOM 984 O O . LEU A 1 118 ? -8.770 4.778 -9.446 1.00 97.88 118 LEU A O 1
ATOM 988 N N . LEU A 1 119 ? -6.854 5.603 -10.262 1.00 98.00 119 LEU A N 1
ATOM 989 C CA . LEU A 1 119 ? -6.244 5.832 -8.957 1.00 98.00 119 LEU A CA 1
ATOM 990 C C . LEU A 1 119 ? -7.019 6.886 -8.158 1.00 98.00 119 LEU A C 1
ATOM 992 O O . LEU A 1 119 ? -7.251 6.690 -6.965 1.00 98.00 119 LEU A O 1
ATOM 996 N N . GLU A 1 120 ? -7.452 7.966 -8.804 1.00 97.94 120 GLU A N 1
ATOM 997 C CA . GLU A 1 120 ? -8.252 9.018 -8.178 1.00 97.94 120 GLU A CA 1
ATOM 998 C C . GLU A 1 120 ? -9.626 8.498 -7.725 1.00 97.94 120 GLU A C 1
ATOM 1000 O O . GLU A 1 120 ? -10.001 8.691 -6.566 1.00 97.94 120 GLU A O 1
ATOM 1005 N N . GLU A 1 121 ? -10.322 7.726 -8.565 1.00 97.81 121 GLU A N 1
ATOM 1006 C CA . GLU A 1 121 ? -11.581 7.059 -8.204 1.00 97.81 121 GLU A CA 1
ATOM 1007 C C . GLU A 1 121 ? -11.415 6.124 -6.997 1.00 97.81 121 GLU A C 1
ATOM 1009 O O . GLU A 1 121 ? -12.212 6.148 -6.053 1.00 97.81 121 GLU A O 1
ATOM 1014 N N . LYS A 1 122 ? -10.353 5.306 -6.984 1.00 98.00 122 LYS A N 1
ATOM 1015 C CA . LYS A 1 122 ? -10.060 4.416 -5.850 1.00 98.00 122 LYS A CA 1
ATOM 1016 C C . LYS A 1 122 ? -9.707 5.197 -4.590 1.00 98.00 122 LYS A C 1
ATOM 1018 O O . LYS A 1 122 ? -10.094 4.779 -3.499 1.00 98.00 122 LYS A O 1
ATOM 1023 N N . ASN A 1 123 ? -9.018 6.325 -4.716 1.00 98.00 123 ASN A N 1
ATOM 1024 C CA . ASN A 1 123 ? -8.683 7.167 -3.576 1.00 98.00 123 ASN A CA 1
ATOM 1025 C C . ASN A 1 123 ? -9.941 7.798 -2.956 1.00 98.00 123 ASN A C 1
ATOM 1027 O O . ASN A 1 123 ? -10.110 7.749 -1.736 1.00 98.00 123 ASN A O 1
ATOM 1031 N N . LEU A 1 124 ? -10.868 8.297 -3.783 1.00 97.94 124 LEU A N 1
ATOM 1032 C CA . LEU A 1 124 ? -12.175 8.783 -3.326 1.00 97.94 124 LEU A CA 1
ATOM 1033 C C . LEU A 1 124 ? -12.959 7.684 -2.600 1.00 97.94 124 LEU A C 1
ATOM 1035 O O . LEU A 1 124 ? -13.439 7.901 -1.486 1.00 97.94 124 LEU A O 1
ATOM 1039 N N . TYR A 1 125 ? -12.993 6.474 -3.163 1.00 98.12 125 TYR A N 1
ATOM 1040 C CA . TYR A 1 125 ? -13.629 5.327 -2.514 1.00 98.12 125 TYR A CA 1
ATOM 1041 C C . TYR A 1 125 ? -13.016 5.016 -1.138 1.00 98.12 125 TYR A C 1
ATOM 1043 O O . TYR A 1 125 ? -13.734 4.768 -0.168 1.00 98.12 125 TYR A O 1
ATOM 1051 N N . VAL A 1 126 ? -11.686 5.064 -1.009 1.00 98.12 126 VAL A N 1
ATOM 1052 C CA . VAL A 1 126 ? -11.001 4.857 0.278 1.00 98.12 126 VAL A CA 1
ATOM 1053 C C . VAL A 1 126 ? -11.359 5.947 1.289 1.00 98.12 126 VAL A C 1
ATOM 1055 O O . VAL A 1 126 ? -11.563 5.640 2.466 1.00 98.12 126 VAL A O 1
ATOM 1058 N N . ILE A 1 127 ? -11.451 7.208 0.862 1.00 98.12 127 ILE A N 1
ATOM 1059 C CA . ILE A 1 127 ? -11.873 8.321 1.724 1.00 98.12 127 ILE A CA 1
ATOM 1060 C C . ILE A 1 127 ? -13.300 8.087 2.235 1.00 98.12 127 ILE A C 1
ATOM 1062 O O . ILE A 1 127 ? -13.551 8.219 3.437 1.00 98.12 127 ILE A O 1
ATOM 1066 N N . ASP A 1 128 ? -14.212 7.663 1.363 1.00 98.12 128 ASP A N 1
ATOM 1067 C CA . ASP A 1 128 ? -15.589 7.346 1.741 1.00 98.12 128 ASP A CA 1
ATOM 1068 C C . ASP A 1 128 ? -15.670 6.185 2.730 1.00 98.12 128 ASP A C 1
ATOM 1070 O O . ASP A 1 128 ? -16.350 6.289 3.755 1.00 98.12 128 ASP A O 1
ATOM 1074 N N . MET A 1 129 ? -14.920 5.110 2.490 1.00 97.81 129 MET A N 1
ATOM 1075 C CA . MET A 1 129 ? -14.849 3.982 3.419 1.00 97.81 129 MET A CA 1
ATOM 1076 C C . MET A 1 129 ? -14.287 4.398 4.781 1.00 97.81 129 MET A C 1
ATOM 1078 O O . MET A 1 129 ? -14.829 3.999 5.812 1.00 97.81 129 MET A O 1
ATOM 1082 N N . LYS A 1 130 ? -13.254 5.251 4.818 1.00 98.12 130 LYS A N 1
ATOM 1083 C CA . LYS A 1 130 ? -12.712 5.803 6.073 1.00 98.12 130 LYS A CA 1
ATOM 1084 C C . LYS A 1 130 ? -13.750 6.633 6.822 1.00 98.12 130 LYS A C 1
ATOM 1086 O O . LYS A 1 130 ? -13.868 6.499 8.040 1.00 98.12 130 LYS A O 1
ATOM 1091 N N . ARG A 1 131 ? -14.529 7.454 6.113 1.00 97.88 131 ARG A N 1
ATOM 1092 C CA . ARG A 1 131 ? -15.619 8.246 6.701 1.00 97.88 131 ARG A CA 1
ATOM 1093 C C . ARG A 1 131 ? -16.694 7.348 7.314 1.00 97.88 131 ARG A C 1
ATOM 1095 O O . ARG A 1 131 ? -17.096 7.575 8.453 1.00 97.88 131 ARG A O 1
ATOM 1102 N N . ILE A 1 132 ? -17.118 6.310 6.593 1.00 97.88 132 ILE A N 1
ATOM 1103 C CA . ILE A 1 132 ? -18.101 5.330 7.074 1.00 97.88 132 ILE A CA 1
ATOM 1104 C C . ILE A 1 132 ? -17.564 4.586 8.303 1.00 97.88 132 ILE A C 1
ATOM 1106 O O . ILE A 1 132 ? -18.249 4.508 9.324 1.00 97.88 132 ILE A O 1
ATOM 1110 N N . ALA A 1 133 ? -16.326 4.092 8.242 1.00 98.00 133 ALA A N 1
ATOM 1111 C CA . ALA A 1 133 ? -15.684 3.402 9.356 1.00 98.00 133 ALA A CA 1
ATOM 1112 C C . ALA A 1 133 ? -15.584 4.302 10.599 1.00 98.00 133 ALA A C 1
ATOM 1114 O O . ALA A 1 133 ? -15.948 3.875 11.693 1.00 98.00 133 ALA A O 1
ATOM 1115 N N . GLY A 1 134 ? -15.171 5.562 10.429 1.00 98.19 134 GLY A N 1
ATOM 1116 C CA . GLY A 1 134 ? -15.114 6.547 11.511 1.00 98.19 134 GLY A CA 1
ATOM 1117 C C . GLY A 1 134 ? -16.485 6.822 12.135 1.00 98.19 134 GLY A C 1
ATOM 1118 O O . GLY A 1 134 ? -16.615 6.835 13.359 1.00 98.19 134 GLY A O 1
ATOM 1119 N N . TYR A 1 135 ? -17.528 6.966 11.313 1.00 98.00 135 TYR A N 1
ATOM 1120 C CA . TYR A 1 135 ? -18.901 7.159 11.784 1.00 98.00 135 TYR A CA 1
ATOM 1121 C C . TYR A 1 135 ? -19.407 5.982 12.628 1.00 98.00 135 TYR A C 1
ATOM 1123 O O . TYR A 1 135 ? -19.928 6.179 13.729 1.00 98.00 135 TYR A O 1
ATOM 1131 N N . TYR A 1 136 ? -19.238 4.750 12.139 1.00 98.00 136 TYR A N 1
ATOM 1132 C CA . TYR A 1 136 ? -19.666 3.560 12.876 1.00 98.00 136 TYR A CA 1
ATOM 1133 C C . TYR A 1 136 ? -18.828 3.321 14.129 1.00 98.00 136 TYR A C 1
ATOM 1135 O O . TYR A 1 136 ? -19.378 2.934 15.159 1.00 98.00 136 TYR A O 1
ATOM 1143 N N . HIS A 1 137 ? -17.530 3.618 14.084 1.00 98.25 137 HIS A N 1
ATOM 1144 C CA . HIS A 1 137 ? -16.669 3.569 15.259 1.00 98.25 137 HIS A CA 1
ATOM 1145 C C . HIS A 1 137 ? -17.136 4.549 16.345 1.00 98.25 137 HIS A C 1
ATOM 1147 O O . HIS A 1 137 ? -17.248 4.172 17.511 1.00 98.25 137 HIS A O 1
ATOM 1153 N N . LEU A 1 138 ? -17.485 5.785 15.971 1.00 98.06 138 LEU A N 1
ATOM 1154 C CA . LEU A 1 138 ? -18.022 6.771 16.910 1.00 98.06 138 LEU A CA 1
ATOM 1155 C C . LEU A 1 138 ? -19.341 6.296 17.533 1.00 98.06 138 LEU A C 1
ATOM 1157 O O . LEU A 1 138 ? -19.491 6.339 18.755 1.00 98.06 138 LEU A O 1
ATOM 1161 N N . LYS A 1 139 ? -20.279 5.797 16.716 1.00 98.06 139 LYS A N 1
ATOM 1162 C CA . LYS A 1 139 ? -21.539 5.222 17.214 1.00 98.06 139 LYS A CA 1
ATOM 1163 C C . LYS A 1 139 ? -21.301 4.064 18.178 1.00 98.06 139 LYS A C 1
ATOM 1165 O O . LYS A 1 139 ? -21.937 4.008 19.227 1.00 98.06 139 LYS A O 1
ATOM 1170 N N . LEU A 1 140 ? -20.388 3.154 17.844 1.00 98.12 140 LEU A N 1
ATOM 1171 C CA . LEU A 1 140 ? -20.049 2.021 18.700 1.00 98.12 140 LEU A CA 1
ATOM 1172 C C . LEU A 1 140 ? -19.527 2.494 20.060 1.00 98.12 140 LEU A C 1
ATOM 1174 O O . LEU A 1 140 ? -19.988 2.015 21.094 1.00 98.12 140 LEU A O 1
ATOM 1178 N N . THR A 1 141 ? -18.629 3.478 20.067 1.00 98.12 141 THR A N 1
ATOM 1179 C CA . THR A 1 141 ? -18.098 4.076 21.298 1.00 98.12 141 THR A CA 1
ATOM 1180 C C . THR A 1 141 ? -19.200 4.727 22.134 1.00 98.12 141 THR A C 1
ATOM 1182 O O . THR A 1 141 ? -19.266 4.495 23.340 1.00 98.12 141 THR A O 1
ATOM 1185 N N . GLN A 1 142 ? -20.124 5.464 21.510 1.00 98.06 142 GLN A N 1
ATOM 1186 C CA . GLN A 1 142 ? -21.283 6.039 22.204 1.00 98.06 142 GLN A CA 1
ATOM 1187 C C . GLN A 1 142 ? -22.183 4.959 22.824 1.00 98.06 142 GLN A C 1
ATOM 1189 O O . GLN A 1 142 ? -22.631 5.100 23.961 1.00 98.06 142 GLN A O 1
ATOM 1194 N N . HIS A 1 143 ? -22.456 3.870 22.100 1.00 97.94 143 HIS A N 1
ATOM 1195 C CA . HIS A 1 143 ? -23.243 2.755 22.630 1.00 97.94 143 HIS A CA 1
ATOM 1196 C C . HIS A 1 143 ? -22.532 2.042 23.781 1.00 97.94 143 HIS A C 1
ATOM 1198 O O . HIS A 1 143 ? -23.182 1.697 24.767 1.00 97.94 143 HIS A O 1
ATOM 1204 N N . LYS A 1 144 ? -21.209 1.878 23.696 1.00 98.06 144 LYS A N 1
ATOM 1205 C CA . LYS A 1 144 ? -20.399 1.300 24.771 1.00 98.06 144 LYS A CA 1
ATOM 1206 C C . LYS A 1 144 ? -20.470 2.145 26.046 1.00 98.06 144 LYS A C 1
ATOM 1208 O O . LYS A 1 144 ? -20.738 1.595 27.107 1.00 98.06 144 LYS A O 1
ATOM 1213 N N . GLN A 1 145 ? -20.329 3.467 25.935 1.00 98.00 145 GLN A N 1
ATOM 1214 C CA . GLN A 1 145 ? -20.467 4.381 27.077 1.00 98.00 145 GLN A CA 1
ATOM 1215 C C . GLN A 1 145 ? -21.859 4.292 27.716 1.00 98.00 145 GLN A C 1
ATOM 1217 O O . GLN A 1 145 ? -21.974 4.112 28.925 1.00 98.00 145 GLN A O 1
ATOM 1222 N N . LYS A 1 146 ? -22.927 4.315 26.903 1.00 98.06 146 LYS A N 1
ATOM 1223 C CA . LYS A 1 146 ? -24.303 4.143 27.404 1.00 98.06 146 LYS A CA 1
ATOM 1224 C C . LYS A 1 146 ? -24.495 2.810 28.130 1.00 98.06 146 LYS A C 1
ATOM 1226 O O . LYS A 1 146 ? -25.195 2.760 29.138 1.00 98.06 146 LYS A O 1
ATOM 1231 N N . LEU A 1 147 ? -23.899 1.734 27.619 1.00 98.06 147 LEU A N 1
ATOM 1232 C CA . LEU A 1 147 ? -23.957 0.422 28.255 1.00 98.06 147 LEU A CA 1
ATOM 1233 C C . LEU A 1 147 ? -23.221 0.418 29.600 1.00 98.06 147 LEU A C 1
ATOM 1235 O O . LEU A 1 147 ? -23.748 -0.111 30.573 1.00 98.06 147 LEU A O 1
ATOM 1239 N N . GLU A 1 148 ? -22.039 1.029 29.674 1.00 97.94 148 GLU A N 1
ATOM 1240 C CA . GLU A 1 148 ? -21.283 1.179 30.922 1.00 97.94 148 GLU A CA 1
ATOM 1241 C C . GLU A 1 148 ? -22.068 1.983 31.970 1.00 97.94 148 GLU A C 1
ATOM 1243 O O . GLU A 1 148 ? -22.118 1.590 33.137 1.00 97.94 148 GLU A O 1
ATOM 1248 N N . ASP A 1 149 ? -22.753 3.053 31.563 1.00 97.88 149 ASP A N 1
ATOM 1249 C CA . ASP A 1 149 ? -23.622 3.835 32.449 1.00 97.88 149 ASP A CA 1
ATOM 1250 C C . ASP A 1 149 ? -24.818 3.026 32.958 1.00 97.88 149 ASP A C 1
ATOM 1252 O O . ASP A 1 149 ? -25.142 3.069 34.147 1.00 97.88 149 ASP A O 1
ATOM 1256 N N . LEU A 1 150 ? -25.466 2.254 32.082 1.00 98.00 150 LEU A N 1
ATOM 1257 C CA . LEU A 1 150 ? -26.556 1.359 32.473 1.00 98.00 150 LEU A CA 1
ATOM 1258 C C . LEU A 1 150 ? -26.074 0.257 33.420 1.00 98.00 150 LEU A C 1
ATOM 1260 O O . LEU A 1 150 ? -26.769 -0.062 34.382 1.00 98.00 150 LEU A O 1
ATOM 1264 N N . LEU A 1 151 ? -24.881 -0.296 33.193 1.00 97.81 151 LEU A N 1
ATOM 1265 C CA . LEU A 1 151 ? -24.270 -1.282 34.084 1.00 97.81 151 LEU A CA 1
ATOM 1266 C C . LEU A 1 151 ? -23.954 -0.687 35.460 1.00 97.81 151 LEU A C 1
ATOM 1268 O O . LEU A 1 151 ? -24.198 -1.347 36.471 1.00 97.81 151 LEU A O 1
ATOM 1272 N N . ARG A 1 152 ? -23.461 0.558 35.521 1.00 97.94 152 ARG A N 1
ATOM 1273 C CA . ARG A 1 152 ? -23.268 1.281 36.789 1.00 97.94 152 ARG A CA 1
ATOM 1274 C C . ARG A 1 152 ? -24.582 1.415 37.555 1.00 97.94 152 ARG A C 1
ATOM 1276 O O . ARG A 1 152 ? -24.656 0.944 38.687 1.00 97.94 152 ARG A O 1
ATOM 1283 N N . LYS A 1 153 ? -25.630 1.929 36.903 1.00 97.44 153 LYS A N 1
ATOM 1284 C CA . LYS A 1 153 ? -26.967 2.066 37.507 1.00 97.44 153 LYS A CA 1
ATOM 1285 C C . LYS A 1 153 ? -27.541 0.728 37.964 1.00 97.44 153 LYS A C 1
ATOM 1287 O O . LYS A 1 153 ? -28.087 0.631 39.054 1.00 97.44 153 LYS A O 1
ATOM 1292 N N . LEU A 1 154 ? -27.392 -0.326 37.161 1.00 97.75 154 LEU A N 1
ATOM 1293 C CA . LEU A 1 154 ? -27.840 -1.667 37.535 1.00 97.75 154 LEU A CA 1
ATOM 1294 C C . LEU A 1 154 ? -27.153 -2.149 38.818 1.00 97.75 154 LEU A C 1
ATOM 1296 O O . LEU A 1 154 ? -27.799 -2.741 39.679 1.00 97.75 154 LEU A O 1
ATOM 1300 N N . ASN A 1 155 ? -25.849 -1.908 38.950 1.00 97.69 155 ASN A N 1
ATOM 1301 C CA . ASN A 1 155 ? -25.098 -2.292 40.140 1.00 97.69 155 ASN A CA 1
ATOM 1302 C C . ASN A 1 155 ? -25.479 -1.454 41.368 1.00 97.69 155 ASN A C 1
ATOM 1304 O O . ASN A 1 155 ? -25.529 -2.001 42.467 1.00 97.69 155 ASN A O 1
ATOM 1308 N N . GLU A 1 156 ? -25.770 -0.164 41.197 1.00 97.50 156 GLU A N 1
ATOM 1309 C CA . GLU A 1 156 ? -26.308 0.700 42.257 1.00 97.50 156 GLU A CA 1
ATOM 1310 C C . GLU A 1 156 ? -27.663 0.186 42.746 1.00 97.50 156 GLU A C 1
ATOM 1312 O O . GLU A 1 156 ? -27.807 -0.127 43.925 1.00 97.50 156 GLU A O 1
ATOM 1317 N N . VAL A 1 157 ? -28.609 -0.041 41.830 1.00 97.81 157 VAL A N 1
ATOM 1318 C CA . VAL A 1 157 ? -29.939 -0.576 42.157 1.00 97.81 157 VAL A CA 1
ATOM 1319 C C . VAL A 1 157 ? -29.838 -1.944 42.833 1.00 97.81 157 VAL A C 1
ATOM 1321 O O . VAL A 1 157 ? -30.538 -2.206 43.804 1.00 97.81 157 VAL A O 1
ATOM 1324 N N . LYS A 1 158 ? -28.938 -2.827 42.383 1.00 97.81 158 LYS A N 1
ATOM 1325 C CA . LYS A 1 158 ? -28.704 -4.115 43.058 1.00 97.81 158 LYS A CA 1
ATOM 1326 C C . LYS A 1 158 ? -28.246 -3.937 44.506 1.00 97.81 158 LYS A C 1
ATOM 1328 O O . LYS A 1 158 ? -28.722 -4.664 45.372 1.00 97.81 158 LYS A O 1
ATOM 1333 N N . LYS A 1 159 ? -27.344 -2.989 44.777 1.00 97.38 159 LYS A N 1
ATOM 1334 C CA . LYS A 1 159 ? -26.905 -2.682 46.149 1.00 97.38 159 LYS A CA 1
ATOM 1335 C C . LYS A 1 159 ? -28.050 -2.117 46.987 1.00 97.38 159 LYS A C 1
ATOM 1337 O O . LYS A 1 159 ? -28.205 -2.522 48.135 1.00 97.38 159 LYS A O 1
ATOM 1342 N N . GLU A 1 160 ? -28.864 -1.234 46.413 1.00 97.69 160 GLU A N 1
ATOM 1343 C CA . GLU A 1 160 ? -30.049 -0.694 47.084 1.00 97.69 160 GLU A CA 1
ATOM 1344 C C . GLU A 1 160 ? -31.061 -1.789 47.423 1.00 97.69 160 GLU A C 1
ATOM 1346 O O . GLU A 1 160 ? -31.565 -1.813 48.541 1.00 97.69 160 GLU A O 1
ATOM 1351 N N . ILE A 1 161 ? -31.314 -2.730 46.508 1.00 97.50 161 ILE A N 1
ATOM 1352 C CA . ILE A 1 161 ? -32.201 -3.875 46.754 1.00 97.50 161 ILE A CA 1
ATOM 1353 C C . ILE A 1 161 ? -31.705 -4.693 47.947 1.00 97.50 161 ILE A C 1
ATOM 1355 O O . ILE A 1 161 ? -32.503 -5.004 48.825 1.00 97.50 161 ILE A O 1
ATOM 1359 N N . VAL A 1 162 ? -30.407 -5.011 48.005 1.00 97.62 162 VAL A N 1
ATOM 1360 C CA . VAL A 1 162 ? -29.829 -5.751 49.141 1.00 97.62 162 VAL A CA 1
ATOM 1361 C C . VAL A 1 162 ? -30.005 -4.963 50.439 1.00 97.62 162 VAL A C 1
ATOM 1363 O O . VAL A 1 162 ? -30.563 -5.489 51.394 1.00 97.62 162 VAL A O 1
ATOM 1366 N N . SER A 1 163 ? -29.653 -3.674 50.448 1.00 97.44 163 SER A N 1
ATOM 1367 C CA . SER A 1 163 ? -29.822 -2.824 51.634 1.00 97.44 163 SER A CA 1
ATOM 1368 C C . SER A 1 163 ? -31.282 -2.726 52.093 1.00 97.44 163 SER A C 1
ATOM 1370 O O . SER A 1 163 ? -31.557 -2.737 53.292 1.00 97.44 163 SER A O 1
ATOM 1372 N N . LYS A 1 164 ? -32.236 -2.649 51.159 1.00 97.00 164 LYS A N 1
ATOM 1373 C CA . LYS A 1 164 ? -33.669 -2.642 51.476 1.00 97.00 164 LYS A CA 1
ATOM 1374 C C . LYS A 1 164 ? -34.147 -3.991 51.991 1.00 97.00 164 LYS A C 1
ATOM 1376 O O . LYS A 1 164 ? -34.982 -4.017 52.889 1.00 97.00 164 LYS A O 1
ATOM 1381 N N . GLN A 1 165 ? -33.618 -5.089 51.461 1.00 97.31 165 GLN A N 1
ATOM 1382 C CA . GLN A 1 165 ? -33.927 -6.427 51.945 1.00 97.31 165 GLN A CA 1
ATOM 1383 C C . GLN A 1 165 ? -33.460 -6.617 53.394 1.00 97.31 165 GLN A C 1
ATOM 1385 O O . GLN A 1 165 ? -34.227 -7.135 54.204 1.00 97.31 165 GLN A O 1
ATOM 1390 N N . ASP A 1 166 ? -32.264 -6.129 53.730 1.00 96.50 166 ASP A N 1
ATOM 1391 C CA . ASP A 1 166 ? -31.731 -6.163 55.096 1.00 96.50 166 ASP A CA 1
ATOM 1392 C C . ASP A 1 166 ? -32.598 -5.321 56.050 1.00 96.50 166 ASP A C 1
ATOM 1394 O O . ASP A 1 166 ? -33.031 -5.814 57.090 1.00 96.50 166 ASP A O 1
ATOM 1398 N N . GLN A 1 167 ? -32.968 -4.095 55.647 1.00 96.50 167 GLN A N 1
ATOM 1399 C CA . GLN A 1 167 ? -33.887 -3.232 56.412 1.00 96.50 167 GLN A CA 1
ATOM 1400 C C . GLN A 1 167 ? -35.251 -3.894 56.653 1.00 96.50 167 GLN A C 1
ATOM 1402 O O . GLN A 1 167 ? -35.824 -3.780 57.736 1.00 96.50 167 GLN A O 1
ATOM 1407 N N . ILE A 1 168 ? -35.796 -4.584 55.647 1.00 97.19 168 ILE A N 1
ATOM 1408 C CA . ILE A 1 168 ? -37.056 -5.323 55.784 1.00 97.19 168 ILE A CA 1
ATOM 1409 C C . ILE A 1 168 ? -36.909 -6.441 56.819 1.00 97.19 168 ILE A C 1
ATOM 1411 O O . ILE A 1 168 ? -37.833 -6.667 57.601 1.00 97.19 168 ILE A O 1
ATOM 1415 N N . GLU A 1 169 ? -35.781 -7.148 56.831 1.00 96.56 169 GLU A N 1
ATOM 1416 C CA . GLU A 1 169 ? -35.556 -8.239 57.775 1.00 96.56 169 GLU A CA 1
ATOM 1417 C C . GLU A 1 169 ? -35.424 -7.727 59.216 1.00 96.56 169 GLU A C 1
ATOM 1419 O O . GLU A 1 169 ? -36.076 -8.266 60.111 1.00 96.56 169 GLU A O 1
ATOM 1424 N N . GLU A 1 170 ? -34.695 -6.630 59.433 1.00 96.06 170 GLU A N 1
ATOM 1425 C CA . GLU A 1 170 ? -34.617 -5.946 60.733 1.00 96.06 170 GLU A CA 1
ATOM 1426 C C . GLU A 1 170 ? -36.008 -5.526 61.235 1.00 96.06 170 GLU A C 1
ATOM 1428 O O . GLU A 1 170 ? -36.408 -5.872 62.351 1.00 96.06 170 GLU A O 1
ATOM 1433 N N . LEU A 1 171 ? -36.801 -4.874 60.378 1.00 96.00 171 LEU A N 1
ATOM 1434 C CA . LEU A 1 171 ? -38.160 -4.444 60.716 1.00 96.00 171 LEU A CA 1
ATOM 1435 C C . LEU A 1 171 ? -39.095 -5.619 61.028 1.00 96.00 171 LEU A C 1
ATOM 1437 O O . LEU A 1 171 ? -39.947 -5.499 61.908 1.00 96.00 171 LEU A O 1
ATOM 1441 N N . LYS A 1 172 ? -38.955 -6.771 60.358 1.00 96.56 172 LYS A N 1
ATOM 1442 C CA . LYS A 1 172 ? -39.731 -7.978 60.706 1.00 96.56 172 LYS A CA 1
ATOM 1443 C C . LYS A 1 172 ? -39.399 -8.477 62.108 1.00 96.56 172 LYS A C 1
ATOM 1445 O O . LYS A 1 172 ? -40.308 -8.897 62.831 1.00 96.56 172 LYS A O 1
ATOM 1450 N N . VAL A 1 173 ? -38.122 -8.451 62.498 1.00 95.75 173 VAL A N 1
ATOM 1451 C CA . VAL A 1 173 ? -37.703 -8.849 63.849 1.00 95.75 173 VAL A CA 1
ATOM 1452 C C . VAL A 1 173 ? -38.303 -7.902 64.885 1.00 95.75 173 VAL A C 1
ATOM 1454 O O . VAL A 1 173 ? -38.930 -8.363 65.843 1.00 95.75 173 VAL A O 1
ATOM 1457 N N . GLU A 1 174 ? -38.186 -6.591 64.673 1.00 95.62 174 GLU A N 1
ATOM 1458 C CA . GLU A 1 174 ? -38.791 -5.582 65.548 1.00 95.62 174 GLU A CA 1
ATOM 1459 C C . GLU A 1 174 ? -40.311 -5.740 65.641 1.00 95.62 174 GLU A C 1
ATOM 1461 O O . GLU A 1 174 ? -40.871 -5.740 66.741 1.00 95.62 174 GLU A O 1
ATOM 1466 N N . HIS A 1 175 ? -40.977 -5.956 64.505 1.00 95.25 175 HIS A N 1
ATOM 1467 C CA . HIS A 1 175 ? -42.416 -6.182 64.444 1.00 95.25 175 HIS A CA 1
ATOM 1468 C C . HIS A 1 175 ? -42.833 -7.381 65.300 1.00 95.25 175 HIS A C 1
ATOM 1470 O O . HIS A 1 175 ? -43.758 -7.266 66.102 1.00 95.25 175 HIS A O 1
ATOM 1476 N N . LYS A 1 176 ? -42.106 -8.502 65.216 1.00 95.31 176 LYS A N 1
ATOM 1477 C CA . LYS A 1 176 ? -42.372 -9.698 66.029 1.00 95.31 176 LYS A CA 1
ATOM 1478 C C . LYS A 1 176 ? -42.211 -9.426 67.528 1.00 95.31 176 LYS A C 1
ATOM 1480 O O . LYS A 1 176 ? -43.010 -9.902 68.335 1.00 95.31 176 LYS A O 1
ATOM 1485 N N . ILE A 1 177 ? -41.208 -8.636 67.919 1.00 95.06 177 ILE A N 1
ATOM 1486 C CA . ILE A 1 177 ? -41.002 -8.230 69.320 1.00 95.06 177 ILE A CA 1
ATOM 1487 C C . ILE A 1 177 ? -42.165 -7.357 69.807 1.00 95.06 177 ILE A C 1
ATOM 1489 O O . ILE A 1 177 ? -42.677 -7.560 70.912 1.00 95.06 177 ILE A O 1
ATOM 1493 N N . ILE A 1 178 ? -42.586 -6.383 68.999 1.00 95.44 178 ILE A N 1
ATOM 1494 C CA . ILE A 1 178 ? -43.711 -5.497 69.315 1.00 95.44 178 ILE A CA 1
ATOM 1495 C C . ILE A 1 178 ? -45.009 -6.301 69.412 1.00 95.44 178 ILE A C 1
ATOM 1497 O O . ILE A 1 178 ? -45.752 -6.123 70.373 1.00 95.44 178 ILE A O 1
ATOM 1501 N N . GLU A 1 179 ? -45.254 -7.237 68.498 1.00 95.38 179 GLU A N 1
ATOM 1502 C CA . GLU A 1 179 ? -46.441 -8.095 68.506 1.00 95.38 179 GLU A CA 1
ATOM 1503 C C . GLU A 1 179 ? -46.555 -8.894 69.816 1.00 95.38 179 GLU A C 1
ATOM 1505 O O . GLU A 1 179 ? -47.618 -8.934 70.440 1.00 95.38 179 GLU A O 1
ATOM 1510 N N . VAL A 1 180 ? -45.445 -9.471 70.295 1.00 95.12 180 VAL A N 1
ATOM 1511 C CA . VAL A 1 180 ? -45.400 -10.165 71.593 1.00 95.12 180 VAL A CA 1
ATOM 1512 C C . VAL A 1 180 ? -45.692 -9.203 72.750 1.00 95.12 180 VAL A C 1
ATOM 1514 O O . VAL A 1 180 ? -46.467 -9.539 73.649 1.00 95.12 180 VAL A O 1
ATOM 1517 N N . LYS A 1 181 ? -45.117 -7.991 72.734 1.00 94.69 181 LYS A N 1
ATOM 1518 C CA . LYS A 1 181 ? -45.384 -6.966 73.760 1.00 94.69 181 LYS A CA 1
ATOM 1519 C C . LYS A 1 181 ? -46.856 -6.551 73.778 1.00 94.69 181 LYS A C 1
ATOM 1521 O O . LYS A 1 181 ? -47.428 -6.464 74.862 1.00 94.69 181 LYS A O 1
ATOM 1526 N N . VAL A 1 182 ? -47.468 -6.342 72.612 1.00 95.19 182 VAL A N 1
ATOM 1527 C CA . VAL A 1 182 ? -48.889 -5.990 72.468 1.00 95.19 182 VAL A CA 1
ATOM 1528 C C . VAL A 1 182 ? -49.776 -7.110 73.007 1.00 95.19 182 VAL A C 1
ATOM 1530 O O . VAL A 1 182 ? -50.652 -6.840 73.825 1.00 95.19 182 VAL A O 1
ATOM 1533 N N . LYS A 1 183 ? -49.513 -8.375 72.646 1.00 95.00 183 LYS A N 1
ATOM 1534 C CA . LYS A 1 183 ? -50.252 -9.531 73.190 1.00 95.00 183 LYS A CA 1
ATOM 1535 C C . LYS A 1 183 ? -50.170 -9.594 74.716 1.00 95.00 183 LYS A C 1
ATOM 1537 O O . LYS A 1 183 ? -51.187 -9.799 75.374 1.00 95.00 183 LYS A O 1
ATOM 1542 N N . ARG A 1 184 ? -48.980 -9.370 75.288 1.00 93.69 184 ARG A N 1
ATOM 1543 C CA . ARG A 1 184 ? -48.783 -9.342 76.745 1.00 93.69 184 ARG A CA 1
ATOM 1544 C C . ARG A 1 184 ? -49.561 -8.205 77.411 1.00 93.69 184 ARG A C 1
ATOM 1546 O O . ARG A 1 184 ? -50.223 -8.446 78.413 1.00 93.69 184 ARG A O 1
ATOM 1553 N N . LEU A 1 185 ? -49.481 -6.991 76.868 1.00 92.81 185 LEU A N 1
ATOM 1554 C CA . LEU A 1 185 ? -50.198 -5.828 77.399 1.00 92.81 185 LEU A CA 1
ATOM 1555 C C . LEU A 1 185 ? -51.717 -6.016 77.318 1.00 92.81 185 LEU A C 1
ATOM 1557 O O . LEU A 1 185 ? -52.407 -5.727 78.287 1.00 92.81 185 LEU A O 1
ATOM 1561 N N . ASN A 1 186 ? -52.228 -6.575 76.218 1.00 93.19 186 ASN A N 1
ATOM 1562 C CA . ASN A 1 186 ? -53.649 -6.900 76.081 1.00 93.19 186 ASN A CA 1
ATOM 1563 C C . ASN A 1 186 ? -54.103 -7.947 77.106 1.00 93.19 186 ASN A C 1
ATOM 1565 O O . ASN A 1 186 ? -55.178 -7.807 77.680 1.00 93.19 186 ASN A O 1
ATOM 1569 N N . LEU A 1 187 ? -53.282 -8.967 77.391 1.00 92.50 187 LEU A N 1
ATOM 1570 C CA . LEU A 1 187 ? -53.585 -9.934 78.449 1.00 92.50 187 LEU A CA 1
ATOM 1571 C C . LEU A 1 187 ? -53.633 -9.260 79.828 1.00 92.50 187 LEU A C 1
ATOM 1573 O O . LEU A 1 187 ? -54.552 -9.508 80.599 1.00 92.50 187 LEU A O 1
ATOM 1577 N N . GLN A 1 188 ? -52.664 -8.390 80.131 1.00 91.88 188 GLN A N 1
ATOM 1578 C CA . GLN A 1 188 ? -52.649 -7.630 81.384 1.00 91.88 188 GLN A CA 1
ATOM 1579 C C . GLN A 1 188 ? -53.877 -6.724 81.511 1.00 91.88 188 GLN A C 1
ATOM 1581 O O . GLN A 1 188 ? -54.491 -6.693 82.573 1.00 91.88 188 GLN A O 1
ATOM 1586 N N . LEU A 1 189 ? -54.260 -6.035 80.434 1.00 91.56 189 LEU A N 1
ATOM 1587 C CA . LEU A 1 189 ? -55.455 -5.198 80.395 1.00 91.56 189 LEU A CA 1
ATOM 1588 C C . LEU A 1 189 ? -56.724 -6.021 80.639 1.00 91.56 189 LEU A C 1
ATOM 1590 O O . LEU A 1 189 ? -57.522 -5.652 81.493 1.00 91.56 189 LEU A O 1
ATOM 1594 N N . ASN A 1 190 ? -56.881 -7.155 79.952 1.00 90.62 190 ASN A N 1
ATOM 1595 C CA . ASN A 1 190 ? -58.023 -8.048 80.152 1.00 90.62 190 ASN A CA 1
ATOM 1596 C C . ASN A 1 190 ? -58.084 -8.569 81.590 1.00 90.62 190 ASN A C 1
ATOM 1598 O O . ASN A 1 190 ? -59.146 -8.543 82.199 1.00 90.62 190 ASN A O 1
ATOM 1602 N N . ASN A 1 191 ? -56.948 -8.971 82.165 1.00 88.56 191 ASN A N 1
ATOM 1603 C CA . ASN A 1 191 ? -56.894 -9.404 83.559 1.00 88.56 191 ASN A CA 1
ATOM 1604 C C . ASN A 1 191 ? -57.322 -8.280 84.516 1.00 88.56 191 ASN A C 1
ATOM 1606 O O . ASN A 1 191 ? -58.082 -8.533 85.445 1.00 88.56 191 ASN A O 1
ATOM 1610 N N . LEU A 1 192 ? -56.882 -7.038 84.284 1.00 86.88 192 LEU A N 1
ATOM 1611 C CA . LEU A 1 192 ? -57.315 -5.889 85.084 1.00 86.88 192 LEU A CA 1
ATOM 1612 C C . LEU A 1 192 ? -58.809 -5.601 84.925 1.00 86.88 192 LEU A C 1
ATOM 1614 O O . LEU A 1 192 ? -59.464 -5.342 85.926 1.00 86.88 192 LEU A O 1
ATOM 1618 N N . LEU A 1 193 ? -59.358 -5.693 83.712 1.00 85.88 193 LEU A N 1
ATOM 1619 C CA . LEU A 1 193 ? -60.797 -5.547 83.480 1.00 85.88 193 LEU A CA 1
ATOM 1620 C C . LEU A 1 193 ? -61.584 -6.629 84.225 1.00 85.88 193 LEU A C 1
ATOM 1622 O O . LEU A 1 193 ? -62.488 -6.294 84.980 1.00 85.88 193 LEU A O 1
ATOM 1626 N N . THR A 1 194 ? -61.174 -7.899 84.131 1.00 82.94 194 THR A N 1
ATOM 1627 C CA . THR A 1 194 ? -61.811 -8.983 84.900 1.00 82.94 194 THR A CA 1
ATOM 1628 C C . THR A 1 194 ? -61.654 -8.798 86.405 1.00 82.94 194 THR A C 1
ATOM 1630 O O . THR A 1 194 ? -62.566 -9.124 87.158 1.00 82.94 194 THR A O 1
ATOM 1633 N N . PHE A 1 195 ? -60.524 -8.253 86.868 1.00 81.12 195 PHE A N 1
ATOM 1634 C CA . PHE A 1 195 ? -60.338 -7.910 88.273 1.00 81.12 195 PHE A CA 1
ATOM 1635 C C . PHE A 1 195 ? -61.291 -6.789 88.681 1.00 81.12 195 PHE A C 1
ATOM 1637 O O . PHE A 1 195 ? -61.925 -6.905 89.711 1.00 81.12 195 PHE A O 1
ATOM 1644 N N . MET A 1 196 ? -61.459 -5.741 87.876 1.00 77.19 196 MET A N 1
ATOM 1645 C CA . MET A 1 196 ? -62.408 -4.662 88.165 1.00 77.19 196 MET A CA 1
ATOM 1646 C C . MET A 1 196 ? -63.868 -5.132 88.134 1.00 77.19 196 MET A C 1
ATOM 1648 O O . MET A 1 196 ? -64.657 -4.685 88.956 1.00 77.19 196 MET A O 1
ATOM 1652 N N . GLU A 1 197 ? -64.226 -6.036 87.221 1.00 76.06 197 GLU A N 1
ATOM 1653 C CA . GLU A 1 197 ? -65.572 -6.618 87.133 1.00 76.06 197 GLU A CA 1
ATOM 1654 C C . GLU A 1 197 ? -65.872 -7.581 88.293 1.00 76.06 197 GLU A C 1
ATOM 1656 O O . GLU A 1 197 ? -66.988 -7.604 88.804 1.00 76.06 197 GLU A O 1
ATOM 1661 N N . SER A 1 198 ? -64.883 -8.373 88.726 1.00 70.38 198 SER A N 1
ATOM 1662 C CA . SER A 1 198 ? -65.023 -9.327 89.840 1.00 70.38 198 SER A CA 1
ATOM 1663 C C . SER A 1 198 ? -64.785 -8.705 91.218 1.00 70.38 198 SER A C 1
ATOM 1665 O O . SER A 1 198 ? -65.253 -9.237 92.226 1.00 70.38 198 SER A O 1
ATOM 1667 N N . HIS A 1 199 ? -64.083 -7.573 91.290 1.00 61.78 199 HIS A N 1
ATOM 1668 C CA . HIS A 1 199 ? -63.834 -6.852 92.529 1.00 61.78 199 HIS A CA 1
ATOM 1669 C C . HIS A 1 199 ? -65.017 -5.945 92.850 1.00 61.78 199 HIS A C 1
ATOM 1671 O O . HIS A 1 199 ? -65.042 -4.756 92.541 1.00 61.78 199 HIS A O 1
ATOM 1677 N N . THR A 1 200 ? -66.001 -6.524 93.526 1.00 59.88 200 THR A N 1
ATOM 1678 C CA . THR A 1 200 ? -66.975 -5.743 94.286 1.00 59.88 200 THR A CA 1
ATOM 1679 C C . THR A 1 200 ? -66.342 -5.440 95.642 1.00 59.88 200 THR A C 1
ATOM 1681 O O . THR A 1 200 ? -65.928 -6.362 96.344 1.00 59.88 200 THR A O 1
ATOM 1684 N N . ALA A 1 201 ? -66.193 -4.158 95.986 1.00 61.69 201 ALA A N 1
ATOM 1685 C CA . ALA A 1 201 ? -65.670 -3.764 97.291 1.00 61.69 201 ALA A CA 1
ATOM 1686 C C . ALA A 1 201 ? -66.527 -4.418 98.398 1.00 61.69 201 ALA A C 1
ATOM 1688 O O . ALA A 1 201 ? -67.752 -4.280 98.334 1.00 61.69 201 ALA A O 1
ATOM 1689 N N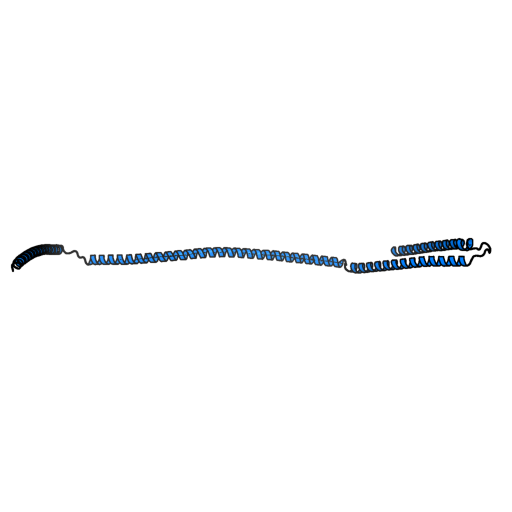 . PRO A 1 202 ? -65.925 -5.137 99.369 1.00 61.88 202 PRO A N 1
ATOM 1690 C CA . PRO A 1 202 ? -66.675 -5.767 100.451 1.00 61.88 202 PRO A CA 1
ATOM 1691 C C . PRO A 1 202 ? -67.502 -4.727 101.206 1.00 61.88 202 PRO A C 1
ATOM 1693 O O . PRO A 1 202 ? -67.018 -3.618 101.454 1.00 61.88 202 PRO A O 1
ATOM 1696 N N . ASP A 1 203 ? -68.733 -5.081 101.576 1.00 69.44 203 ASP A N 1
ATOM 1697 C CA . ASP A 1 203 ? -69.573 -4.205 102.388 1.00 69.44 203 ASP A CA 1
ATOM 1698 C C . ASP A 1 203 ? -68.860 -3.908 103.720 1.00 69.44 203 ASP A C 1
ATOM 1700 O O . ASP A 1 203 ? -68.209 -4.777 104.307 1.00 69.44 203 ASP A O 1
ATOM 1704 N N . ILE A 1 204 ? -68.942 -2.663 104.196 1.00 73.56 204 ILE A N 1
ATOM 1705 C CA . ILE A 1 204 ? -68.130 -2.153 105.318 1.00 73.56 204 ILE A CA 1
ATOM 1706 C C . ILE A 1 204 ? -68.322 -3.027 106.565 1.00 73.56 204 ILE A C 1
ATOM 1708 O O . ILE A 1 204 ? -67.379 -3.258 107.323 1.00 73.56 204 ILE A O 1
ATOM 1712 N N . LEU A 1 205 ? -69.534 -3.550 106.758 1.00 74.38 205 LEU A N 1
ATOM 1713 C CA . LEU A 1 205 ? -69.868 -4.432 107.872 1.00 74.38 205 LEU A CA 1
ATOM 1714 C C . LEU A 1 205 ? -69.199 -5.811 107.758 1.00 74.38 205 LEU A C 1
ATOM 1716 O O . LEU A 1 205 ? -68.743 -6.348 108.767 1.00 74.38 205 LEU A O 1
ATOM 1720 N N . GLU A 1 206 ? -69.072 -6.357 106.549 1.00 74.25 206 GLU A N 1
ATOM 1721 C CA . GLU A 1 206 ? -68.407 -7.640 106.290 1.00 74.25 206 GLU A CA 1
ATOM 1722 C C . GLU A 1 206 ? -66.886 -7.531 106.499 1.00 74.25 206 GLU A C 1
ATOM 1724 O O . GLU A 1 206 ? -66.258 -8.419 107.084 1.00 74.25 206 GLU A O 1
ATOM 1729 N N . PHE A 1 207 ? -66.289 -6.394 106.127 1.00 77.81 207 PHE A N 1
ATOM 1730 C CA . PHE A 1 207 ? -64.879 -6.109 106.407 1.00 77.81 207 PHE A CA 1
ATOM 1731 C C . PHE A 1 207 ? -64.591 -6.002 107.914 1.00 77.81 207 PHE A C 1
ATOM 1733 O O . PHE A 1 207 ? -63.598 -6.538 108.404 1.00 77.81 207 PHE A O 1
ATOM 1740 N N . VAL A 1 208 ? -65.465 -5.340 108.678 1.00 79.12 208 VAL A N 1
ATOM 1741 C CA . VAL A 1 208 ? -65.303 -5.224 110.138 1.00 79.12 208 VAL A CA 1
ATOM 1742 C C . VAL A 1 208 ? -65.450 -6.586 110.822 1.00 79.12 208 VAL A C 1
ATOM 1744 O O . VAL A 1 208 ? -64.642 -6.911 111.692 1.00 79.12 208 VAL A O 1
ATOM 1747 N N . ALA A 1 209 ? -66.414 -7.406 110.393 1.00 79.56 209 ALA A N 1
ATOM 1748 C CA . ALA A 1 209 ? -66.612 -8.755 110.924 1.00 79.56 209 ALA A CA 1
ATOM 1749 C C . ALA A 1 209 ? -65.403 -9.668 110.654 1.00 79.56 209 ALA A C 1
ATOM 1751 O O . ALA A 1 209 ? -64.878 -10.299 111.571 1.00 79.56 209 ALA A O 1
ATOM 1752 N N . THR A 1 210 ? -64.896 -9.682 109.419 1.00 79.69 210 THR A N 1
ATOM 1753 C CA . THR A 1 210 ? -63.710 -10.480 109.054 1.00 79.69 210 THR A CA 1
ATOM 1754 C C . THR A 1 210 ? -62.441 -10.006 109.769 1.00 79.69 210 THR A C 1
ATOM 1756 O O . THR A 1 210 ? -61.598 -10.820 110.152 1.00 79.69 210 THR A O 1
ATOM 1759 N N . GLN A 1 211 ? -62.316 -8.704 110.039 1.00 83.44 211 GLN A N 1
ATOM 1760 C CA . GLN A 1 211 ? -61.220 -8.158 110.838 1.00 83.44 211 GLN A CA 1
ATOM 1761 C C . GLN A 1 211 ? -61.311 -8.566 112.318 1.00 83.44 211 GLN A C 1
ATOM 1763 O O . GLN A 1 211 ? -60.286 -8.824 112.959 1.00 83.44 211 GLN A O 1
ATOM 1768 N N . GLU A 1 212 ? -62.520 -8.648 112.874 1.00 81.19 212 GLU A N 1
ATOM 1769 C CA . GLU A 1 212 ? -62.745 -9.131 114.236 1.00 81.19 212 GLU A CA 1
ATOM 1770 C C . GLU A 1 212 ? -62.443 -10.632 114.359 1.00 81.19 212 GLU A C 1
ATOM 1772 O O . GLU A 1 212 ? -61.759 -11.042 115.302 1.00 81.19 212 GLU A O 1
ATOM 1777 N N . GLU A 1 213 ? -62.840 -11.438 113.368 1.00 83.88 213 GLU A N 1
ATOM 1778 C CA . GLU A 1 213 ? -62.467 -12.855 113.274 1.00 83.88 213 GLU A CA 1
ATOM 1779 C C . GLU A 1 213 ? -60.952 -13.039 113.180 1.00 83.88 213 GLU A C 1
ATOM 1781 O O . GLU A 1 213 ? -60.381 -13.851 113.911 1.00 83.88 213 GLU A O 1
ATOM 1786 N N . TYR A 1 214 ? -60.272 -12.248 112.346 1.00 86.81 214 TYR A N 1
ATOM 1787 C CA . TYR A 1 214 ? -58.815 -12.281 112.254 1.00 86.81 214 TYR A CA 1
ATOM 1788 C C . TYR A 1 214 ? -58.158 -11.922 113.594 1.00 86.81 214 TYR A C 1
ATOM 1790 O O . TYR A 1 214 ? -57.228 -12.599 114.036 1.00 86.81 214 TYR A O 1
ATOM 1798 N N . ALA A 1 215 ? -58.663 -10.901 114.292 1.00 84.50 215 ALA A N 1
ATOM 1799 C CA . ALA A 1 215 ? -58.161 -10.516 115.607 1.00 84.50 215 ALA A CA 1
ATOM 1800 C C . ALA A 1 215 ? -58.414 -11.601 116.672 1.00 84.50 215 ALA A C 1
ATOM 1802 O O . ALA A 1 215 ? -57.549 -11.851 117.518 1.00 84.50 215 ALA A O 1
ATOM 1803 N N . ALA A 1 216 ? -59.570 -12.268 116.643 1.00 84.94 216 ALA A N 1
ATOM 1804 C CA . ALA A 1 216 ? -59.868 -13.402 117.513 1.00 84.94 216 ALA A CA 1
ATOM 1805 C C . ALA A 1 216 ? -58.940 -14.590 117.215 1.00 84.94 216 ALA A C 1
ATOM 1807 O O . ALA A 1 216 ? -58.360 -15.179 118.136 1.00 84.94 216 ALA A O 1
ATOM 1808 N N . LEU A 1 217 ? -58.719 -14.894 115.936 1.00 87.81 217 LEU A N 1
ATOM 1809 C CA . LEU A 1 217 ? -57.829 -15.959 115.496 1.00 87.81 217 LEU A CA 1
ATOM 1810 C C . LEU A 1 217 ? -56.371 -15.666 115.881 1.00 87.81 217 LEU A C 1
ATOM 1812 O O . LEU A 1 217 ? -55.705 -16.540 116.428 1.00 87.81 217 LEU A O 1
ATOM 1816 N N . ASP A 1 218 ? -55.892 -14.431 115.733 1.00 87.69 218 ASP A N 1
ATOM 1817 C CA . ASP A 1 218 ? -54.550 -14.018 116.169 1.00 87.69 218 ASP A CA 1
ATOM 1818 C C . ASP A 1 218 ? -54.366 -14.150 117.694 1.00 87.69 218 ASP A C 1
ATOM 1820 O O . ASP A 1 218 ? -53.334 -14.637 118.169 1.00 87.69 218 ASP A O 1
ATOM 1824 N N . ARG A 1 219 ? -55.390 -13.809 118.492 1.00 86.25 219 ARG A N 1
ATOM 1825 C CA . ARG A 1 219 ? -55.371 -14.041 119.950 1.00 86.25 219 ARG A CA 1
ATOM 1826 C C . ARG A 1 219 ? -55.246 -15.530 120.275 1.00 86.25 219 ARG A C 1
ATOM 1828 O O . ARG A 1 219 ? -54.422 -15.896 121.119 1.00 86.25 219 ARG A O 1
ATOM 1835 N N . THR A 1 220 ? -56.022 -16.390 119.612 1.00 84.62 220 THR A N 1
ATOM 1836 C CA . THR A 1 220 ? -55.954 -17.848 119.829 1.00 84.62 220 THR A CA 1
ATOM 1837 C C . THR A 1 220 ? -54.624 -18.440 119.362 1.00 84.62 220 THR A C 1
ATOM 1839 O O . THR A 1 220 ? -54.030 -19.237 120.089 1.00 84.62 220 THR A O 1
ATOM 1842 N N . TYR A 1 221 ? -54.091 -17.985 118.226 1.00 88.69 221 TYR A N 1
ATOM 1843 C CA . TYR A 1 221 ? -52.779 -18.374 117.714 1.00 88.69 221 TYR A CA 1
ATOM 1844 C C . TYR A 1 221 ? -51.667 -18.019 118.706 1.00 88.69 221 TYR A C 1
ATOM 1846 O O . TYR A 1 221 ? -50.881 -18.887 119.093 1.00 88.69 221 TYR A O 1
ATOM 1854 N N . LYS A 1 222 ? -51.652 -16.783 119.222 1.00 87.38 222 LYS A N 1
ATOM 1855 C CA . LYS A 1 222 ? -50.700 -16.347 120.259 1.00 87.38 222 LYS A CA 1
ATOM 1856 C C . LYS A 1 222 ? -50.828 -17.169 121.544 1.00 87.38 222 LYS A C 1
ATOM 1858 O O . LYS A 1 222 ? -49.815 -17.489 122.170 1.00 87.38 222 LYS A O 1
ATOM 1863 N N . LEU A 1 223 ? -52.044 -17.544 121.945 1.00 85.38 223 LEU A N 1
ATOM 1864 C CA . LEU A 1 223 ? -52.291 -18.359 123.140 1.00 85.38 223 LEU A CA 1
ATOM 1865 C C . LEU A 1 223 ? -51.791 -19.801 122.960 1.00 85.38 223 LEU A C 1
ATOM 1867 O O . LEU A 1 223 ? -51.084 -20.323 123.826 1.00 85.38 223 LEU A O 1
ATOM 1871 N N . LEU A 1 224 ? -52.071 -20.421 121.812 1.00 83.69 224 LEU A N 1
ATOM 1872 C CA . LEU A 1 224 ? -51.551 -21.741 121.446 1.00 83.69 224 LEU A CA 1
ATOM 1873 C C . LEU A 1 224 ? -50.025 -21.737 121.323 1.00 83.69 224 LEU A C 1
ATOM 1875 O O . LEU A 1 224 ? -49.367 -22.654 121.815 1.00 83.69 224 LEU A O 1
ATOM 1879 N N . GLN A 1 225 ? -49.441 -20.681 120.757 1.00 85.69 225 GLN A N 1
ATOM 1880 C CA . GLN A 1 225 ? -47.994 -20.503 120.669 1.00 85.69 225 GLN A CA 1
ATOM 1881 C C . GLN A 1 225 ? -47.351 -20.415 122.063 1.00 85.69 225 GLN A C 1
ATOM 1883 O O . GLN A 1 225 ? -46.329 -21.060 122.314 1.00 85.69 225 GLN A O 1
ATOM 1888 N N . ARG A 1 226 ? -47.974 -19.689 123.003 1.00 84.81 226 ARG A N 1
ATOM 1889 C CA . ARG A 1 226 ? -47.541 -19.643 124.411 1.00 84.81 226 ARG A CA 1
ATOM 1890 C C . ARG A 1 226 ? -47.649 -21.010 125.086 1.00 84.81 226 ARG A C 1
ATOM 1892 O O . ARG A 1 226 ? -46.684 -21.426 125.724 1.00 84.81 226 ARG A O 1
ATOM 1899 N N . ARG A 1 227 ? -48.763 -21.732 124.902 1.00 85.62 227 ARG A N 1
ATOM 1900 C CA . ARG A 1 227 ? -48.989 -23.076 125.472 1.00 85.62 227 ARG A CA 1
ATOM 1901 C C . ARG A 1 227 ? -47.995 -24.106 124.932 1.00 85.62 227 ARG A C 1
ATOM 1903 O O . ARG A 1 227 ? -47.457 -24.904 125.695 1.00 85.62 227 ARG A O 1
ATOM 1910 N N . ARG A 1 228 ? -47.688 -24.045 123.632 1.00 86.19 228 ARG A N 1
ATOM 1911 C CA . ARG A 1 228 ? -46.634 -24.848 122.996 1.00 86.19 228 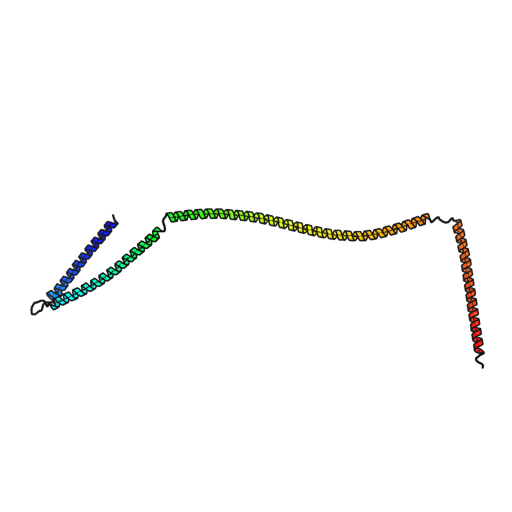ARG A CA 1
ATOM 1912 C C . ARG A 1 228 ? -45.276 -24.584 123.642 1.00 86.19 228 ARG A C 1
ATOM 1914 O O . ARG A 1 228 ? -44.543 -25.525 123.925 1.00 86.19 228 ARG A O 1
ATOM 1921 N N . ASN A 1 229 ? -44.945 -23.320 123.907 1.00 84.50 229 ASN A N 1
ATOM 1922 C CA . ASN A 1 229 ? -43.682 -22.966 124.551 1.00 84.50 229 ASN A CA 1
ATOM 1923 C C . ASN A 1 229 ? -43.615 -23.461 126.008 1.00 84.50 229 ASN A C 1
ATOM 1925 O O . ASN A 1 229 ? -42.572 -23.960 126.415 1.00 84.50 229 ASN A O 1
ATOM 1929 N N . THR A 1 230 ? -44.714 -23.407 126.773 1.00 80.75 230 THR A N 1
ATOM 1930 C CA . THR A 1 230 ? -44.759 -23.965 128.142 1.00 80.75 230 THR A CA 1
ATOM 1931 C C . THR A 1 230 ? -44.582 -25.480 128.135 1.00 80.75 230 THR A C 1
ATOM 1933 O O . THR A 1 230 ? -43.772 -25.998 128.895 1.00 80.75 230 THR A O 1
ATOM 1936 N N . GLN A 1 231 ? -45.275 -26.187 127.237 1.00 80.88 231 GLN A N 1
ATOM 1937 C CA . GLN A 1 231 ? -45.110 -27.635 127.060 1.00 80.88 231 GLN A CA 1
ATOM 1938 C C . GLN A 1 231 ? -43.674 -28.000 126.663 1.00 80.88 231 GLN A C 1
ATOM 1940 O O . GLN A 1 231 ? -43.120 -28.970 127.175 1.00 80.88 231 GLN A O 1
ATOM 1945 N N . ARG A 1 232 ? -43.029 -27.188 125.813 1.00 83.06 232 ARG A N 1
ATOM 1946 C CA . ARG A 1 232 ? -41.617 -27.372 125.450 1.00 83.06 232 ARG A CA 1
ATOM 1947 C C . ARG A 1 232 ? -40.691 -27.236 126.663 1.00 83.06 232 ARG A C 1
ATOM 1949 O O . ARG A 1 232 ? -39.834 -28.090 126.850 1.00 83.06 232 ARG A O 1
ATOM 1956 N N . ILE A 1 233 ? -40.896 -26.217 127.501 1.00 81.81 233 ILE A N 1
ATOM 1957 C CA . ILE A 1 233 ? -40.104 -26.002 128.725 1.00 81.81 233 ILE A CA 1
ATOM 1958 C C . ILE A 1 233 ? -40.317 -27.150 129.725 1.00 81.81 233 ILE A C 1
ATOM 1960 O O . ILE A 1 233 ? -39.345 -27.680 130.255 1.00 81.81 233 ILE A O 1
ATOM 1964 N N . ILE A 1 234 ? -41.563 -27.589 129.941 1.00 81.12 234 ILE A N 1
ATOM 1965 C CA . ILE A 1 234 ? -41.876 -28.732 130.820 1.00 81.12 234 ILE A CA 1
ATOM 1966 C C . ILE A 1 234 ? -41.183 -30.005 130.322 1.00 81.12 234 ILE A C 1
ATOM 1968 O O . ILE A 1 234 ? -40.595 -30.738 131.115 1.00 81.12 234 ILE A O 1
ATOM 1972 N N . TYR A 1 235 ? -41.219 -30.263 129.014 1.00 83.00 235 TYR A N 1
ATOM 1973 C CA . TYR A 1 235 ? -40.545 -31.411 128.411 1.00 83.00 235 TYR A CA 1
ATOM 1974 C C . TYR A 1 235 ? -39.019 -31.341 128.572 1.00 83.00 235 TYR A C 1
ATOM 1976 O O . TYR A 1 235 ? -38.385 -32.344 128.901 1.00 83.00 235 TYR A O 1
ATOM 1984 N N . GLU A 1 236 ? -38.420 -30.162 128.384 1.00 80.38 236 GLU A N 1
ATOM 1985 C CA . GLU A 1 236 ? -36.988 -29.940 128.605 1.00 80.38 236 GLU A CA 1
ATOM 1986 C C . GLU A 1 236 ? -36.591 -30.176 130.076 1.00 80.38 236 GLU A C 1
ATOM 1988 O O . GLU A 1 236 ? -35.577 -30.829 130.328 1.00 80.38 236 GLU A O 1
ATOM 1993 N N . GLU A 1 237 ? -37.404 -29.741 131.043 1.00 75.06 237 GLU A N 1
ATOM 1994 C CA . GLU A 1 237 ? -37.185 -30.004 132.474 1.00 75.06 237 GLU A CA 1
ATOM 1995 C C . GLU A 1 237 ? -37.357 -31.490 132.840 1.00 75.06 237 GLU A C 1
ATOM 1997 O O . GLU A 1 237 ? -36.489 -32.069 133.500 1.00 75.06 237 GLU A O 1
ATOM 2002 N N . TYR A 1 238 ? -38.396 -32.166 132.337 1.00 78.44 238 TYR A N 1
ATOM 2003 C CA . TYR A 1 238 ? -38.559 -33.619 132.507 1.00 78.44 238 TYR A CA 1
ATOM 2004 C C . TYR A 1 238 ? -37.370 -34.397 131.924 1.00 78.44 238 TYR A C 1
ATOM 2006 O O . TYR A 1 238 ? -36.860 -35.341 132.539 1.00 78.44 238 TYR A O 1
ATOM 2014 N N . LYS A 1 239 ? -36.872 -33.985 130.753 1.00 75.62 239 LYS A N 1
ATOM 2015 C CA . LYS A 1 239 ? -35.689 -34.578 130.119 1.00 75.62 239 LYS A CA 1
ATOM 2016 C C . LYS A 1 239 ? -34.439 -34.401 130.986 1.00 75.62 239 LYS A C 1
ATOM 2018 O O . LYS A 1 239 ? -33.691 -35.366 131.153 1.00 75.62 239 LYS A O 1
ATOM 2023 N N . LYS A 1 240 ? -34.230 -33.224 131.590 1.00 73.56 240 LYS A N 1
ATOM 2024 C CA . LYS A 1 240 ? -33.123 -32.980 132.535 1.00 73.56 240 LYS A CA 1
ATOM 2025 C C . LYS A 1 240 ? -33.230 -33.866 133.779 1.00 73.56 240 LYS A C 1
ATOM 2027 O O . LYS A 1 240 ? -32.258 -34.535 134.120 1.00 73.56 240 LYS A O 1
ATOM 2032 N N . GLN A 1 241 ? -34.405 -33.967 134.404 1.00 70.56 241 GLN A N 1
ATOM 2033 C CA . GLN A 1 241 ? -34.612 -34.822 135.584 1.00 70.56 241 GLN A CA 1
ATOM 2034 C C . GLN A 1 241 ? -34.398 -36.316 135.285 1.00 70.56 241 GLN A C 1
ATOM 2036 O O . GLN A 1 241 ? -33.859 -37.052 136.113 1.00 70.56 241 GLN A O 1
ATOM 2041 N N . THR A 1 242 ? -34.744 -36.771 134.078 1.00 61.44 242 THR A N 1
ATOM 2042 C CA . THR A 1 242 ? -34.514 -38.160 133.643 1.00 61.44 242 THR A CA 1
ATOM 2043 C C . THR A 1 242 ? -33.027 -38.443 133.387 1.00 61.44 242 THR A C 1
ATOM 2045 O O . THR A 1 242 ? -32.552 -39.546 133.657 1.00 61.44 242 THR A O 1
ATOM 2048 N N . GLN A 1 243 ? -32.256 -37.450 132.927 1.00 60.16 243 GLN A N 1
ATOM 2049 C CA . GLN A 1 243 ? -30.796 -37.561 132.816 1.00 60.16 243 GLN A CA 1
ATOM 2050 C C . GLN A 1 243 ? -30.088 -37.518 134.180 1.00 60.16 243 GLN A C 1
ATOM 2052 O O . GLN A 1 243 ? -29.095 -38.221 134.360 1.00 60.16 243 GLN A O 1
ATOM 2057 N N . VAL A 1 244 ? -30.623 -36.782 135.161 1.00 60.22 244 VAL A N 1
ATOM 2058 C CA . VAL A 1 244 ? -30.134 -36.807 136.553 1.00 60.22 244 VAL A CA 1
ATOM 2059 C C . VAL A 1 244 ? -30.431 -38.161 137.219 1.00 60.22 244 VAL A C 1
ATOM 2061 O O . VAL A 1 244 ? -29.527 -38.741 137.813 1.00 60.22 244 VAL A O 1
ATOM 2064 N N . LYS A 1 245 ? -31.626 -38.744 137.018 1.00 57.78 245 LYS A N 1
ATOM 2065 C CA . LYS A 1 245 ? -31.957 -40.112 137.483 1.00 57.78 245 LYS A CA 1
ATOM 2066 C C . LYS A 1 245 ? -31.158 -41.225 136.782 1.00 57.78 245 LYS A C 1
ATOM 2068 O O . LYS A 1 245 ? -30.926 -42.273 137.379 1.00 57.78 245 LYS A O 1
ATOM 2073 N N . LYS A 1 246 ? -30.717 -41.021 135.532 1.00 57.31 246 LYS A N 1
ATOM 2074 C CA . LYS A 1 246 ? -29.770 -41.929 134.852 1.00 57.31 246 LYS A CA 1
ATOM 2075 C C . LYS A 1 246 ? -28.342 -41.797 135.395 1.00 57.31 246 LYS A C 1
ATOM 2077 O O . LYS A 1 246 ? -27.669 -42.811 135.501 1.00 57.31 246 LYS A O 1
ATOM 2082 N N . LYS A 1 247 ? -27.895 -40.599 135.796 1.00 55.62 247 LYS A N 1
ATOM 2083 C CA . LYS A 1 247 ? -26.589 -40.402 136.458 1.00 55.62 247 LYS A CA 1
ATOM 2084 C C . LYS A 1 247 ? -26.549 -40.925 137.901 1.00 55.62 247 LYS A C 1
ATOM 2086 O O . LYS A 1 247 ? -25.494 -41.374 138.322 1.00 55.62 247 LYS A O 1
ATOM 2091 N N . SER A 1 248 ? -27.670 -40.941 138.630 1.00 52.16 248 SER A N 1
ATOM 2092 C CA . SER A 1 248 ? -27.732 -41.545 139.972 1.00 52.16 248 SER A CA 1
ATOM 2093 C C . SER A 1 248 ? -27.791 -43.081 139.957 1.00 52.16 248 SER A C 1
ATOM 2095 O O . SER A 1 248 ? -27.299 -43.687 140.891 1.00 52.16 248 SER A O 1
ATOM 2097 N N . ARG A 1 249 ? -28.312 -43.723 138.895 1.00 53.59 249 ARG A N 1
ATOM 2098 C CA . ARG A 1 249 ? -28.275 -45.198 138.738 1.00 53.59 249 ARG A CA 1
ATOM 2099 C C . ARG A 1 249 ? -26.923 -45.752 138.265 1.00 53.59 249 ARG A C 1
ATOM 2101 O O . ARG A 1 249 ? -26.640 -46.909 138.521 1.00 53.59 249 ARG A O 1
ATOM 2108 N N . ILE A 1 250 ? -26.085 -44.939 137.617 1.00 56.56 250 ILE A N 1
ATOM 2109 C CA . ILE A 1 250 ? -24.729 -45.336 137.182 1.00 56.56 250 ILE A CA 1
ATOM 2110 C C . ILE A 1 250 ? -23.720 -45.303 138.354 1.00 56.56 250 ILE A C 1
ATOM 2112 O O . ILE A 1 250 ? -22.693 -45.967 138.291 1.00 56.56 250 ILE A O 1
ATOM 2116 N N . ASN A 1 251 ? -24.028 -44.600 139.452 1.00 51.66 251 ASN A N 1
ATOM 2117 C CA . ASN A 1 251 ? -23.194 -44.585 140.663 1.00 51.66 251 ASN A CA 1
ATOM 2118 C C . ASN A 1 251 ? -23.482 -45.745 141.643 1.00 51.66 251 ASN A C 1
ATOM 2120 O O . ASN A 1 251 ? -22.658 -45.981 142.520 1.00 51.66 251 ASN A O 1
ATOM 2124 N N . ASP A 1 252 ? -24.581 -46.491 141.465 1.00 52.03 252 ASP A N 1
ATOM 2125 C CA . ASP A 1 252 ? -24.938 -47.658 142.296 1.00 52.03 252 ASP A CA 1
ATOM 2126 C C . ASP A 1 252 ? -24.503 -49.009 141.668 1.00 52.03 252 ASP A C 1
ATOM 2128 O O . ASP A 1 252 ? -24.640 -50.052 142.300 1.00 52.03 252 ASP A O 1
ATOM 2132 N N . GLU A 1 253 ? -23.928 -49.010 140.454 1.00 53.69 253 GLU A N 1
ATOM 2133 C CA . GLU A 1 253 ? -23.378 -50.203 139.766 1.00 53.69 253 GLU A CA 1
ATOM 2134 C C . GLU A 1 253 ? -21.828 -50.239 139.738 1.00 53.69 253 GLU A C 1
ATOM 2136 O O . GLU A 1 253 ? -21.242 -51.092 139.081 1.00 53.69 253 GLU A O 1
ATOM 2141 N N . VAL A 1 254 ? -21.143 -49.336 140.462 1.00 54.41 254 VAL A N 1
ATOM 2142 C CA . VAL A 1 254 ? -19.659 -49.283 140.571 1.00 54.41 254 VAL A CA 1
ATOM 2143 C C . VAL A 1 254 ? -19.147 -49.670 141.979 1.00 54.41 254 VAL A C 1
ATOM 2145 O O . VAL A 1 254 ? -17.948 -49.660 142.241 1.00 54.41 254 VAL A O 1
ATOM 2148 N N . TYR A 1 255 ? -20.038 -50.105 142.877 1.00 51.03 255 TYR A N 1
ATOM 2149 C CA . TYR A 1 255 ? -19.688 -50.841 144.101 1.00 51.03 255 TYR A CA 1
ATOM 2150 C C . TYR A 1 255 ? -20.308 -52.249 144.068 1.00 51.03 255 TYR A C 1
ATOM 2152 O O . TYR A 1 255 ? -21.232 -52.553 144.821 1.00 51.03 255 TYR A O 1
ATOM 2160 N N . ASN A 1 256 ? -19.809 -53.083 143.152 1.00 39.75 256 ASN A N 1
ATOM 2161 C CA . ASN A 1 256 ? -19.759 -54.549 143.230 1.00 39.75 256 ASN A CA 1
ATOM 2162 C C . ASN A 1 256 ? -18.695 -55.070 142.260 1.00 39.75 256 ASN A C 1
ATOM 2164 O O . ASN A 1 256 ? -18.731 -54.647 141.083 1.00 39.75 256 ASN A O 1
#

Sequence (256 aa):
FRVFVRKNTTIMRAEIEEIEIRISEVHESREEFESEVVTEGVDPITGKILAERVMRFIEEWLRSANTILQRLRLKSATTRMHIRKARQQLAQRKELGELLRAVDFEKLKIENQDYAKLLEEKNLYVIDMKRIAGYYHLKLTQHKQKLEDLLRKLNEVKKEIVSKQDQIEELKVEHKIIEVKVKRLNLQLNNLLTFMESHTAPDILEFVATQEEYAALDRTYKLLQRRRNTQRIIYEEYKKQTQVKKKSRINDEVYN

Foldseek 3Di:
DVVVVVVVVVVVVVVVVVVVVVVVVVVVLVVCCCVQFVPVQADPVPRDGDPVSVVVSVVVVVVVVVVVVVVVVVVVVVVVVVVVVVVVVVVVVVVVVVVDDPVVVVVVVVVVVVVVVVVVVVVVVVVVVVVVVVVVVVVVVVVVVVVVVVVVVVVVVVVVVVVVVVVVVVVVVVVVVVVVVVVVVVVVVVVVVVCVVPDDPDDPVVVVVVVVVVVVVVVVVVVVVVVVVVVVVVVVVVVVVVVVVVVVVVVVVVPD

pLDDT: mean 86.87, std 12.06, range [39.75, 98.25]

Radius of gyration: 86.07 Å; chains: 1; bounding box: 155×70×217 Å

Secondary structure (DSSP, 8-state):
-HHHHHHHHHHHHHHHHHHHHHHHHHHHHHHHHIIIIIISSB-TTT-PBPHHHHHHHHHHHHHHHHHHHHHHHHHHHHHHHHHHHHHHHHHHHHHHHHT--HHHHHHHHHHHHHHHHHHHHHHHHHHHHHHHHHHHHHHHHHHHHHHHHHHHHHHHHHHHHHHHHHHHHHHHHHHHHHHHHHHHHHHHHHHHHHHHHH-PPPPHHHHHHHHHHHHHHHHHHHHHHHHHHHHHHHHHHHHHHHHHHHHHHHSSSS--

InterPro domains:
  IPR025254 CCD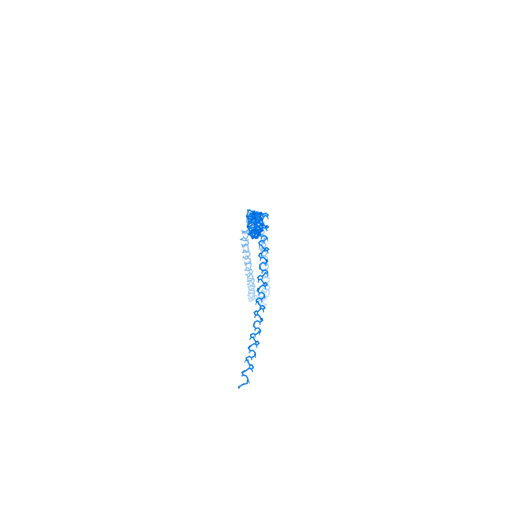C113/CCDC96, coiled-coil [PF13870] (63-228)
  IPR051885 Coiled-coil domain-containing protein involved in ciliogenesis [PTHR15654] (9-240)